Protein AF-A0A9X3EX67-F1 (afdb_monomer)

Structure (mmCIF, N/CA/C/O backbone):
data_AF-A0A9X3EX67-F1
#
_entry.id   AF-A0A9X3EX67-F1
#
loop_
_atom_site.group_PDB
_atom_site.id
_atom_site.type_symbol
_atom_site.label_atom_id
_atom_site.label_alt_id
_atom_site.label_comp_id
_atom_site.label_asym_id
_atom_site.label_entity_id
_atom_site.label_seq_id
_atom_site.pdbx_PDB_ins_code
_atom_site.Cartn_x
_atom_site.Cartn_y
_atom_site.Cartn_z
_atom_site.occupancy
_atom_site.B_iso_or_equiv
_atom_site.auth_seq_id
_atom_site.auth_comp_id
_atom_site.auth_asym_id
_atom_site.auth_atom_id
_atom_site.pdbx_PDB_model_num
ATOM 1 N N . MET A 1 1 ? 19.544 4.833 -28.723 1.00 78.12 1 MET A N 1
ATOM 2 C CA . MET A 1 1 ? 18.148 4.358 -28.860 1.00 78.12 1 MET A CA 1
ATOM 3 C C . MET A 1 1 ? 18.024 3.312 -29.960 1.00 78.12 1 MET A C 1
ATOM 5 O O . MET A 1 1 ? 17.585 2.216 -29.641 1.00 78.12 1 MET A O 1
ATOM 9 N N . SER A 1 2 ? 18.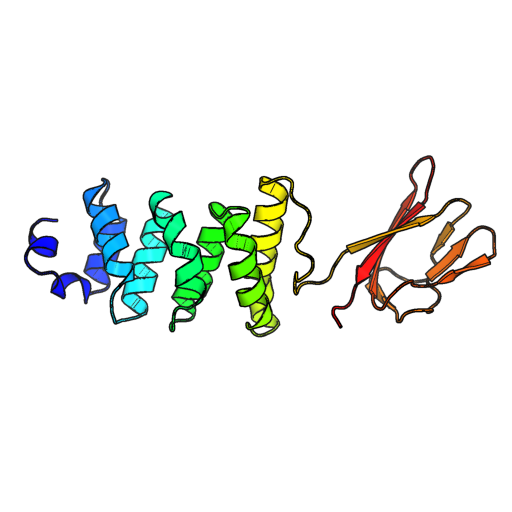471 3.589 -31.193 1.00 78.25 2 SER A N 1
ATOM 10 C CA . SER A 1 2 ? 18.462 2.621 -32.310 1.00 78.25 2 SER A CA 1
ATOM 11 C C . SER A 1 2 ? 19.191 1.314 -31.989 1.00 78.25 2 SER A C 1
ATOM 13 O O . SER A 1 2 ? 18.619 0.247 -32.158 1.00 78.25 2 SER A O 1
ATOM 15 N N . GLU A 1 3 ? 20.375 1.393 -31.379 1.00 78.44 3 GLU A N 1
ATOM 16 C CA . GLU A 1 3 ? 21.154 0.212 -30.974 1.00 78.44 3 GLU A CA 1
ATOM 17 C C . GLU A 1 3 ? 20.405 -0.711 -29.995 1.00 78.44 3 GLU A C 1
ATOM 19 O O . GLU A 1 3 ? 20.462 -1.926 -30.126 1.00 78.44 3 GLU A O 1
ATOM 24 N N . VAL A 1 4 ? 19.624 -0.156 -29.057 1.00 82.44 4 VAL A N 1
ATOM 25 C CA . VAL A 1 4 ? 18.821 -0.964 -28.116 1.00 82.44 4 VAL A CA 1
ATOM 26 C C . VAL A 1 4 ? 17.651 -1.647 -28.829 1.00 82.44 4 VAL A C 1
ATOM 28 O O . VAL A 1 4 ? 17.265 -2.755 -28.462 1.00 82.44 4 VAL A O 1
ATOM 31 N N . ARG A 1 5 ? 17.077 -0.997 -29.852 1.00 80.12 5 ARG A N 1
ATOM 32 C CA . ARG A 1 5 ? 16.004 -1.578 -30.673 1.00 80.12 5 ARG A CA 1
ATOM 33 C C . ARG A 1 5 ? 16.544 -2.691 -31.581 1.00 80.12 5 ARG A C 1
ATOM 35 O O . ARG A 1 5 ? 15.880 -3.708 -31.742 1.00 80.12 5 ARG A O 1
ATOM 42 N N . GLU A 1 6 ? 17.747 -2.520 -32.124 1.00 84.00 6 GLU A N 1
ATOM 43 C CA . GLU A 1 6 ? 18.431 -3.515 -32.961 1.00 84.00 6 GLU A CA 1
ATOM 44 C C . GLU A 1 6 ? 18.989 -4.690 -32.148 1.00 84.00 6 GLU A C 1
ATOM 46 O O . GLU A 1 6 ? 19.009 -5.823 -32.625 1.00 84.00 6 GLU A O 1
ATOM 51 N N . GLN A 1 7 ? 19.402 -4.445 -30.901 1.00 84.31 7 GLN A N 1
ATOM 52 C CA . GLN A 1 7 ? 19.973 -5.450 -30.007 1.00 84.31 7 GLN A CA 1
ATOM 53 C C . GLN A 1 7 ? 19.242 -5.472 -28.655 1.00 84.31 7 GLN A C 1
ATOM 55 O O . GLN A 1 7 ? 19.785 -5.024 -27.647 1.00 84.31 7 GLN A O 1
ATOM 60 N N . PRO A 1 8 ? 18.039 -6.070 -28.566 1.00 78.25 8 PRO A N 1
ATOM 61 C CA . PRO A 1 8 ? 17.246 -6.081 -27.331 1.00 78.25 8 PRO A CA 1
ATOM 62 C C . PRO A 1 8 ? 17.975 -6.672 -26.113 1.00 78.25 8 PRO A C 1
ATOM 64 O O . PRO A 1 8 ? 17.684 -6.307 -24.974 1.00 78.25 8 PRO A O 1
ATOM 67 N N . ALA A 1 9 ? 18.958 -7.551 -26.344 1.00 84.69 9 ALA A N 1
ATOM 68 C CA . ALA A 1 9 ? 19.812 -8.127 -25.307 1.00 84.69 9 ALA A CA 1
ATOM 69 C C . ALA A 1 9 ? 20.638 -7.081 -24.535 1.00 84.69 9 ALA A C 1
ATOM 71 O O . ALA A 1 9 ? 21.104 -7.370 -23.436 1.00 84.69 9 ALA A O 1
ATOM 72 N N . THR A 1 10 ? 20.811 -5.853 -25.040 1.00 84.06 10 THR A N 1
ATOM 73 C CA . THR A 1 10 ? 21.482 -4.788 -24.277 1.00 84.06 10 THR A CA 1
ATOM 74 C C . THR A 1 10 ? 20.693 -4.381 -23.029 1.00 84.06 10 THR A C 1
ATOM 76 O O . THR A 1 10 ? 21.293 -3.891 -22.075 1.00 84.06 10 THR A O 1
ATOM 79 N N . LEU A 1 11 ? 19.375 -4.629 -22.984 1.00 83.19 11 LEU A N 1
ATOM 80 C CA . LEU A 1 11 ? 18.544 -4.403 -21.792 1.00 83.19 11 LEU A CA 1
ATOM 81 C C . LEU A 1 11 ? 18.860 -5.365 -20.634 1.00 83.19 11 LEU A C 1
ATOM 83 O O . LEU A 1 11 ? 18.434 -5.114 -19.509 1.00 83.19 11 LEU A O 1
ATOM 87 N N . ASP A 1 12 ? 19.644 -6.428 -20.857 1.00 87.19 12 ASP A N 1
ATOM 88 C CA . ASP A 1 12 ? 20.120 -7.308 -19.781 1.00 87.19 12 ASP A CA 1
ATOM 89 C C . ASP A 1 12 ? 21.071 -6.599 -18.800 1.00 87.19 12 ASP A C 1
ATOM 91 O O . ASP A 1 12 ? 21.334 -7.142 -17.718 1.00 87.19 12 ASP A O 1
ATOM 95 N N . ARG A 1 13 ? 21.606 -5.432 -19.189 1.00 86.19 13 ARG A N 1
ATOM 96 C CA . ARG A 1 13 ? 22.552 -4.615 -18.423 1.00 86.19 13 ARG A CA 1
ATOM 97 C C . ARG A 1 13 ? 21.817 -3.507 -17.678 1.00 86.19 13 ARG A C 1
ATOM 99 O O . ARG A 1 13 ? 21.164 -2.659 -18.286 1.00 86.19 13 ARG A O 1
ATOM 106 N N . ALA A 1 14 ? 21.968 -3.481 -16.356 1.00 82.00 14 ALA A N 1
ATOM 107 C CA . ALA A 1 14 ? 21.345 -2.457 -15.522 1.00 82.00 14 ALA A CA 1
ATOM 108 C C . ALA A 1 14 ? 21.843 -1.045 -15.875 1.00 82.00 14 ALA A C 1
ATOM 110 O O . ALA A 1 14 ? 21.061 -0.100 -15.782 1.00 82.00 14 ALA A O 1
ATOM 111 N N . GLU A 1 15 ? 23.087 -0.890 -16.356 1.00 86.12 15 GLU A N 1
ATOM 112 C CA . GLU A 1 15 ? 23.593 0.424 -16.771 1.00 86.12 15 GLU A CA 1
ATOM 113 C C . GLU A 1 15 ? 22.829 0.982 -17.973 1.00 86.12 15 GLU A C 1
ATOM 115 O O . GLU A 1 15 ? 22.563 2.181 -18.021 1.00 86.12 15 GLU A O 1
ATOM 120 N N . VAL A 1 16 ? 22.427 0.125 -18.919 1.00 86.25 16 VAL A N 1
ATOM 121 C CA . VAL A 1 16 ? 21.659 0.544 -20.102 1.00 86.25 16 VAL A CA 1
ATOM 122 C C . VAL A 1 16 ? 20.283 1.047 -19.675 1.00 86.25 16 VAL A C 1
ATOM 124 O O . VAL A 1 16 ? 19.865 2.128 -20.081 1.00 86.25 16 VAL A O 1
ATOM 127 N N . VAL A 1 17 ? 19.603 0.322 -18.785 1.00 88.19 17 VAL A N 1
ATOM 128 C CA . VAL A 1 17 ? 18.301 0.740 -18.235 1.00 88.19 17 VAL A CA 1
ATOM 129 C C . VAL A 1 17 ? 18.434 2.020 -17.404 1.00 88.19 17 VAL A C 1
ATOM 131 O O . VAL A 1 17 ? 17.622 2.936 -17.531 1.00 88.19 17 VAL A O 1
ATOM 134 N N . GLY A 1 18 ? 19.493 2.128 -16.602 1.00 85.44 18 GLY A N 1
ATOM 135 C CA . GLY A 1 18 ? 19.808 3.333 -15.838 1.00 85.44 18 GLY A CA 1
ATOM 136 C C . GLY A 1 18 ? 20.124 4.541 -16.725 1.00 85.44 18 GLY A C 1
ATOM 137 O O . GLY A 1 18 ? 19.749 5.664 -16.391 1.00 85.44 18 GLY A O 1
ATOM 138 N N . ALA A 1 19 ? 20.762 4.334 -17.878 1.00 87.81 19 ALA A N 1
ATOM 139 C CA . ALA A 1 19 ? 20.996 5.385 -18.863 1.00 87.81 19 ALA A CA 1
ATOM 140 C C . ALA A 1 19 ? 19.682 5.847 -19.508 1.00 87.81 19 ALA A C 1
ATOM 142 O O . ALA A 1 19 ? 19.446 7.052 -19.597 1.00 87.81 19 ALA A O 1
ATOM 143 N N . LEU A 1 20 ? 18.786 4.917 -19.867 1.00 88.06 20 LEU A N 1
ATOM 144 C CA . LEU A 1 20 ? 17.449 5.242 -20.386 1.00 88.06 20 LEU A CA 1
ATOM 145 C C . LEU A 1 20 ? 16.648 6.119 -19.413 1.00 88.06 20 LEU A C 1
ATOM 147 O O . LEU A 1 20 ? 15.933 7.018 -19.851 1.00 88.06 20 LEU A O 1
ATOM 151 N N . ALA A 1 21 ? 16.820 5.935 -18.100 1.00 85.06 21 ALA A N 1
ATOM 152 C CA . ALA A 1 21 ? 16.175 6.775 -17.089 1.00 85.06 21 ALA A CA 1
ATOM 153 C C . ALA A 1 21 ? 16.523 8.270 -17.235 1.00 85.06 21 ALA A C 1
ATOM 155 O O . ALA A 1 21 ? 15.680 9.132 -16.973 1.00 85.06 21 ALA A O 1
ATOM 156 N N . LYS A 1 22 ? 17.747 8.575 -17.684 1.00 87.75 22 LYS A N 1
ATOM 157 C CA . LYS A 1 22 ? 18.288 9.937 -17.817 1.00 87.75 22 LYS A CA 1
ATOM 158 C C . LYS A 1 22 ? 18.027 10.566 -19.187 1.00 87.75 22 LYS A C 1
ATOM 160 O O . LYS A 1 22 ? 18.176 11.775 -19.330 1.00 87.75 22 LYS A O 1
ATOM 165 N N . ILE A 1 23 ? 17.641 9.775 -20.188 1.00 87.44 23 ILE A N 1
ATOM 166 C CA . ILE A 1 23 ? 17.410 10.257 -21.556 1.00 87.44 23 ILE A CA 1
ATOM 167 C C . ILE A 1 23 ? 15.974 10.790 -21.669 1.00 87.44 23 ILE A C 1
ATOM 169 O O . ILE A 1 23 ? 15.028 10.031 -21.448 1.00 87.44 23 ILE A O 1
ATOM 173 N N . PRO A 1 24 ? 15.748 12.078 -21.975 1.00 81.25 24 PRO A N 1
ATOM 174 C CA . PRO A 1 24 ? 14.398 12.607 -22.159 1.00 81.25 24 PRO A CA 1
ATOM 175 C C . PRO A 1 24 ? 13.743 12.045 -23.431 1.00 81.25 24 PRO A C 1
ATOM 177 O O . PRO A 1 24 ? 14.424 11.604 -24.353 1.00 81.25 24 PRO A O 1
ATOM 180 N N . GLY A 1 25 ? 12.412 12.083 -23.482 1.00 84.56 25 GLY A N 1
ATOM 181 C CA . GLY A 1 25 ? 11.638 11.739 -24.678 1.00 84.56 25 GLY A CA 1
ATOM 182 C C . GLY A 1 25 ? 10.890 10.396 -24.620 1.00 84.56 25 GLY A C 1
ATOM 183 O O . GLY A 1 25 ? 11.167 9.560 -23.749 1.00 84.56 25 GLY A O 1
ATOM 184 N N . PRO A 1 26 ? 9.922 10.206 -25.539 1.00 84.94 26 PRO A N 1
ATOM 185 C CA . PRO A 1 26 ? 8.984 9.080 -25.534 1.00 84.94 26 PRO A CA 1
ATOM 186 C C . PRO A 1 26 ? 9.654 7.740 -25.850 1.00 84.94 26 PRO A C 1
ATOM 188 O O . PRO A 1 26 ? 9.331 6.740 -25.216 1.00 84.94 26 PRO A O 1
ATOM 191 N N . ASP A 1 27 ? 10.660 7.719 -26.729 1.00 89.12 27 ASP A N 1
ATOM 192 C CA . ASP A 1 27 ? 11.389 6.490 -27.062 1.00 89.12 27 ASP A CA 1
ATOM 193 C C . ASP A 1 27 ? 12.003 5.828 -25.817 1.00 89.12 27 ASP A C 1
ATOM 195 O O . ASP A 1 27 ? 12.003 4.605 -25.677 1.00 89.12 27 ASP A O 1
ATOM 199 N N . ALA A 1 28 ? 12.541 6.632 -24.891 1.00 90.69 28 ALA A N 1
ATOM 200 C CA . ALA A 1 28 ? 13.121 6.120 -23.652 1.00 90.69 28 ALA A CA 1
ATOM 201 C C . ALA A 1 28 ? 12.043 5.513 -22.749 1.00 90.69 28 ALA A C 1
ATOM 203 O O . ALA A 1 28 ? 12.262 4.453 -22.164 1.00 90.69 28 ALA A O 1
ATOM 204 N N . ALA A 1 29 ? 10.867 6.140 -22.676 1.00 90.81 29 ALA A N 1
ATOM 205 C CA . ALA A 1 29 ? 9.739 5.622 -21.913 1.00 90.81 29 ALA A CA 1
ATOM 206 C C . ALA A 1 29 ? 9.227 4.291 -22.484 1.00 90.81 29 ALA A C 1
ATOM 208 O O . ALA A 1 29 ? 8.997 3.356 -21.720 1.00 90.81 29 ALA A O 1
ATOM 209 N N . GLU A 1 30 ? 9.128 4.160 -23.809 1.00 91.38 30 GLU A N 1
ATOM 210 C CA . GLU A 1 30 ? 8.735 2.909 -24.468 1.00 91.38 30 GLU A CA 1
ATOM 211 C C . GLU A 1 30 ? 9.697 1.758 -24.161 1.00 91.38 30 GLU A C 1
ATOM 213 O O . GLU A 1 30 ? 9.259 0.658 -23.815 1.00 91.38 30 GLU A O 1
ATOM 218 N N . LEU A 1 31 ? 11.009 2.001 -24.243 1.00 92.38 31 LEU A N 1
ATOM 219 C CA . LEU A 1 31 ? 12.009 0.976 -23.933 1.00 92.38 31 LEU A CA 1
ATOM 220 C C . LEU A 1 31 ? 11.981 0.574 -22.454 1.00 92.38 31 LEU A C 1
ATOM 222 O O . LEU A 1 31 ? 12.097 -0.610 -22.135 1.00 92.38 31 LEU A O 1
ATOM 226 N N . LEU A 1 32 ? 11.782 1.533 -21.546 1.00 94.19 32 LEU A N 1
ATOM 227 C CA . LEU A 1 32 ? 11.609 1.246 -20.122 1.00 94.19 32 LEU A CA 1
ATOM 228 C C . LEU A 1 32 ? 10.324 0.443 -19.866 1.00 94.19 32 LEU A C 1
ATOM 230 O O . LEU A 1 32 ? 10.340 -0.523 -19.107 1.00 94.19 32 LEU A O 1
ATOM 234 N N . ILE A 1 33 ? 9.223 0.779 -20.540 1.00 93.31 33 ILE A N 1
ATOM 235 C CA . ILE A 1 33 ? 7.972 0.017 -20.483 1.00 93.31 33 ILE A CA 1
ATOM 236 C C . ILE A 1 33 ? 8.186 -1.424 -20.965 1.00 93.31 33 ILE A C 1
ATOM 238 O O . ILE A 1 33 ? 7.708 -2.359 -20.321 1.00 93.31 33 ILE A O 1
ATOM 242 N N . ALA A 1 34 ? 8.915 -1.622 -22.065 1.00 91.06 34 ALA A N 1
ATOM 243 C CA . ALA A 1 34 ? 9.241 -2.952 -22.571 1.00 91.06 34 ALA A CA 1
ATOM 244 C C . ALA A 1 34 ? 10.091 -3.750 -21.563 1.00 91.06 34 ALA A C 1
ATOM 246 O O . ALA A 1 34 ? 9.845 -4.939 -21.339 1.00 91.06 34 ALA A O 1
ATOM 247 N N . ALA A 1 35 ? 11.033 -3.090 -20.883 1.00 93.94 35 ALA A N 1
ATOM 248 C CA . ALA A 1 35 ? 11.890 -3.706 -19.871 1.00 93.94 35 ALA A CA 1
ATOM 249 C C . ALA A 1 35 ? 11.129 -4.208 -18.624 1.00 93.94 35 ALA A C 1
ATOM 251 O O . ALA A 1 35 ? 11.644 -5.067 -17.905 1.00 93.94 35 ALA A O 1
ATOM 252 N N . LEU A 1 36 ? 9.876 -3.787 -18.398 1.00 95.62 36 LEU A N 1
ATOM 253 C CA . LEU A 1 36 ? 9.007 -4.368 -17.362 1.00 95.62 36 LEU A CA 1
ATOM 254 C C . LEU A 1 36 ? 8.667 -5.846 -17.619 1.00 95.62 36 LEU A C 1
ATOM 256 O O . LEU A 1 36 ? 8.289 -6.555 -16.692 1.00 95.62 36 LEU A O 1
ATOM 260 N N . GLY A 1 37 ? 8.804 -6.332 -18.856 1.00 93.00 37 GLY A N 1
ATOM 261 C CA . GLY A 1 37 ? 8.627 -7.746 -19.208 1.00 93.00 37 GLY A CA 1
ATOM 262 C C . GLY A 1 37 ? 9.895 -8.594 -19.068 1.00 93.00 37 GLY A C 1
ATOM 263 O O . GLY A 1 37 ? 9.874 -9.787 -19.366 1.00 93.00 37 GLY A O 1
ATOM 264 N N . HIS A 1 38 ? 11.015 -8.002 -18.651 1.00 94.56 38 HIS A N 1
ATOM 265 C CA . HIS A 1 38 ? 12.308 -8.673 -18.666 1.00 94.56 38 HIS A CA 1
ATOM 266 C C . HIS A 1 38 ? 12.395 -9.822 -17.646 1.00 94.56 38 HIS A C 1
ATOM 268 O O . HIS A 1 38 ? 11.839 -9.755 -16.552 1.00 94.56 38 HIS A O 1
ATOM 274 N N . ARG A 1 39 ? 13.159 -10.880 -17.955 1.00 93.38 39 ARG A N 1
ATOM 275 C CA . ARG A 1 39 ? 13.297 -12.072 -17.090 1.00 93.38 39 ARG A CA 1
ATOM 276 C C . ARG A 1 39 ? 13.947 -11.784 -15.728 1.00 93.38 39 ARG A C 1
ATOM 278 O O . ARG A 1 39 ? 13.536 -12.348 -14.714 1.00 93.38 39 ARG A O 1
ATOM 285 N N . LYS A 1 40 ? 14.944 -10.892 -15.688 1.00 94.00 4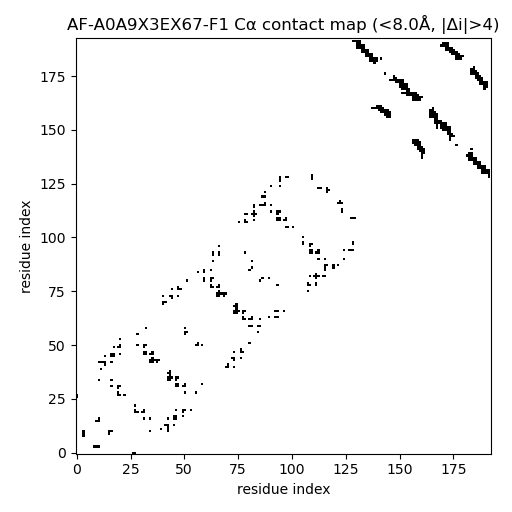0 LYS A N 1
ATOM 286 C CA . LYS A 1 40 ? 15.669 -10.503 -14.462 1.00 94.00 40 LYS A CA 1
ATOM 287 C C . LYS A 1 40 ? 14.870 -9.458 -13.679 1.00 94.00 40 LYS A C 1
ATOM 289 O O . LYS A 1 40 ? 14.566 -8.404 -14.233 1.00 94.00 40 LYS A O 1
ATOM 294 N N . GLY A 1 41 ? 14.589 -9.733 -12.403 1.00 94.75 41 GLY A N 1
ATOM 295 C CA . GLY A 1 41 ? 13.841 -8.831 -11.515 1.00 94.75 41 GLY A CA 1
ATOM 296 C C . GLY A 1 41 ? 14.517 -7.479 -11.305 1.00 94.75 41 GLY A C 1
ATOM 297 O O . GLY A 1 41 ? 13.859 -6.449 -11.401 1.00 94.75 41 GLY A O 1
ATOM 298 N N . THR A 1 42 ? 15.847 -7.462 -11.199 1.00 93.94 42 THR A N 1
ATOM 299 C CA . THR A 1 42 ? 16.641 -6.228 -11.100 1.00 93.94 42 THR A CA 1
ATOM 300 C C . THR A 1 42 ? 16.424 -5.280 -12.279 1.00 93.94 42 THR A C 1
ATOM 302 O O . THR A 1 42 ? 16.327 -4.074 -12.076 1.00 93.94 42 THR A O 1
ATOM 305 N N . ILE A 1 43 ? 16.303 -5.798 -13.504 1.00 94.81 43 ILE A N 1
ATOM 306 C CA . ILE A 1 43 ? 16.023 -4.993 -14.702 1.00 94.81 43 ILE A CA 1
ATOM 307 C C . ILE A 1 43 ? 14.601 -4.434 -14.664 1.00 94.81 43 ILE A C 1
ATOM 309 O O . ILE A 1 43 ? 14.415 -3.241 -14.897 1.00 94.81 43 ILE A O 1
ATOM 313 N N . ARG A 1 44 ? 13.612 -5.266 -14.306 1.00 97.00 44 ARG A N 1
ATOM 314 C CA . ARG A 1 44 ? 12.222 -4.813 -14.145 1.00 97.00 44 ARG A CA 1
ATOM 315 C C . ARG A 1 44 ? 12.112 -3.712 -13.091 1.00 97.00 44 ARG A C 1
ATOM 317 O O . ARG A 1 44 ? 11.418 -2.726 -13.314 1.00 97.00 44 ARG A O 1
ATOM 324 N N . TRP A 1 45 ? 12.828 -3.860 -11.976 1.00 96.38 45 TRP A N 1
A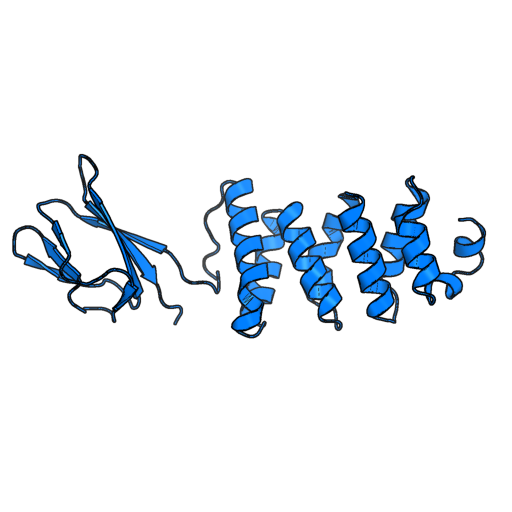TOM 325 C CA . TRP A 1 45 ? 12.866 -2.870 -10.904 1.00 96.38 45 TRP A CA 1
ATOM 326 C C . TRP A 1 45 ? 13.469 -1.543 -11.373 1.00 96.38 45 TRP A C 1
ATOM 328 O O . TRP A 1 45 ? 12.809 -0.516 -11.239 1.00 96.38 45 TRP A O 1
ATOM 338 N N . HIS A 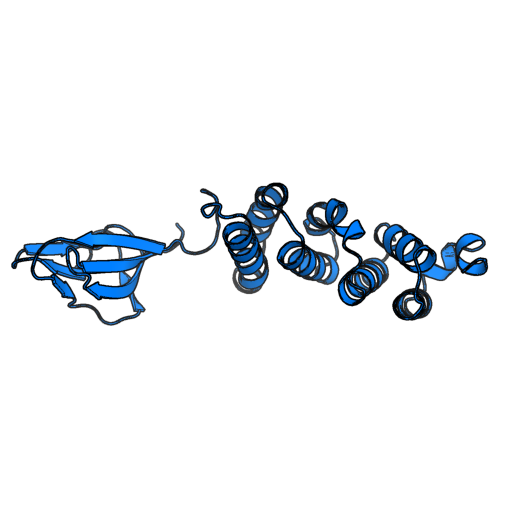1 46 ? 14.659 -1.555 -11.990 1.00 94.56 46 HIS A N 1
ATOM 339 C CA . HIS A 1 46 ? 15.277 -0.334 -12.527 1.00 94.56 46 HIS A CA 1
ATOM 340 C C . HIS A 1 46 ? 14.370 0.358 -13.549 1.00 94.56 46 HIS A C 1
ATOM 342 O O . HIS A 1 46 ? 14.251 1.582 -13.540 1.00 94.56 46 HIS A O 1
ATOM 348 N N . ALA A 1 47 ? 13.715 -0.421 -14.413 1.00 95.94 47 ALA A N 1
ATOM 349 C CA . ALA A 1 47 ? 12.806 0.104 -15.417 1.00 95.94 47 ALA A CA 1
ATOM 350 C C . ALA A 1 47 ? 11.586 0.786 -14.786 1.00 95.94 47 ALA A C 1
ATOM 352 O O . ALA A 1 47 ? 11.266 1.925 -15.126 1.00 95.94 47 ALA A O 1
ATOM 353 N N . LEU A 1 48 ? 10.938 0.120 -13.826 1.00 97.62 48 LEU A N 1
ATOM 354 C CA . LEU A 1 48 ? 9.789 0.678 -13.123 1.00 97.62 48 LEU A CA 1
ATOM 355 C C . LEU A 1 48 ? 10.174 1.923 -12.321 1.00 97.62 48 LEU A C 1
ATOM 357 O O . LEU A 1 48 ? 9.498 2.943 -12.422 1.00 97.62 48 LEU A O 1
ATOM 361 N N . TYR A 1 49 ? 11.278 1.862 -11.577 1.00 95.50 49 TYR A N 1
ATOM 362 C CA . TYR A 1 49 ? 11.795 2.994 -10.816 1.00 95.50 49 TYR A CA 1
ATOM 363 C C . TYR A 1 49 ? 12.043 4.203 -11.725 1.00 95.50 49 TYR A C 1
ATOM 365 O O . TYR A 1 49 ? 11.560 5.297 -11.443 1.00 95.50 49 TYR A O 1
ATOM 373 N N . ALA A 1 50 ? 12.707 3.995 -12.866 1.00 94.06 50 ALA A N 1
ATOM 374 C CA . ALA A 1 50 ? 12.952 5.041 -13.850 1.00 94.06 50 ALA A CA 1
ATOM 375 C C . ALA A 1 50 ? 11.653 5.664 -14.386 1.00 94.06 50 ALA A C 1
ATOM 377 O O . ALA A 1 50 ? 11.556 6.888 -14.465 1.00 94.06 50 ALA A O 1
ATOM 378 N N . LEU A 1 51 ? 10.644 4.853 -14.724 1.00 95.44 51 LEU A N 1
ATOM 379 C CA . LEU A 1 51 ? 9.338 5.349 -15.177 1.00 95.44 51 LEU A CA 1
ATOM 380 C C . LEU A 1 51 ? 8.662 6.221 -14.108 1.00 95.44 51 LEU A C 1
ATOM 382 O O . LEU A 1 51 ? 8.166 7.303 -14.431 1.00 95.44 51 LEU A O 1
ATOM 386 N N . LEU A 1 52 ? 8.708 5.802 -12.837 1.00 95.00 52 LEU A N 1
ATOM 387 C CA . LEU A 1 52 ? 8.153 6.576 -11.723 1.00 95.00 52 LEU A CA 1
ATOM 388 C C . LEU A 1 52 ? 8.905 7.891 -11.490 1.00 95.00 52 LEU A C 1
ATOM 390 O O . LEU A 1 52 ? 8.273 8.936 -11.332 1.00 95.00 52 LEU A O 1
ATOM 394 N N . SER A 1 53 ? 10.241 7.866 -11.492 1.00 92.12 53 SER A N 1
ATOM 395 C CA . SER A 1 53 ? 11.073 9.065 -11.309 1.00 92.12 53 SER A CA 1
ATOM 396 C C . SER A 1 53 ? 10.879 10.095 -12.421 1.00 92.12 53 SER A C 1
ATOM 398 O O . SER A 1 53 ? 11.005 11.291 -12.182 1.00 92.12 53 SER A O 1
ATOM 400 N N . ARG A 1 54 ? 10.556 9.636 -13.631 1.00 90.31 54 ARG A N 1
ATOM 401 C CA . ARG A 1 54 ? 10.310 10.481 -14.807 1.00 90.31 54 ARG A CA 1
ATOM 402 C C . ARG A 1 54 ? 8.872 10.983 -14.923 1.00 90.31 54 ARG A C 1
ATOM 404 O O . ARG A 1 54 ? 8.563 11.669 -15.894 1.00 90.31 54 ARG A O 1
ATOM 411 N N . GLY A 1 55 ? 7.982 10.593 -14.012 1.00 91.56 55 GLY A N 1
ATOM 412 C CA . GLY A 1 55 ? 6.575 10.981 -14.087 1.00 91.56 55 GLY A CA 1
ATOM 413 C C . GLY A 1 55 ? 5.811 10.371 -15.267 1.00 91.56 55 GLY A C 1
ATOM 414 O O . GLY A 1 55 ? 4.845 10.973 -15.719 1.00 91.56 55 GLY A O 1
ATOM 415 N N . GLN A 1 56 ? 6.246 9.218 -15.794 1.00 92.88 56 GLN A N 1
ATOM 416 C CA . GLN A 1 56 ? 5.608 8.567 -16.948 1.00 92.88 56 GLN A CA 1
ATOM 417 C C . GLN A 1 56 ? 4.317 7.862 -16.518 1.00 92.88 56 GLN A C 1
ATOM 419 O O . GLN A 1 56 ? 4.308 6.659 -16.238 1.00 92.88 56 GLN A O 1
ATOM 424 N N . VAL A 1 57 ? 3.229 8.628 -16.427 1.00 92.56 57 VAL A N 1
ATOM 425 C CA . VAL A 1 57 ? 1.907 8.164 -15.977 1.00 92.56 57 VAL A CA 1
ATOM 426 C C . VAL A 1 57 ? 1.337 7.046 -16.858 1.00 92.56 57 VAL A C 1
ATOM 428 O O . VAL A 1 57 ? 0.537 6.238 -16.399 1.00 92.56 57 VAL A O 1
ATOM 431 N N . GLU A 1 58 ? 1.809 6.917 -18.097 1.00 91.62 58 GLU A N 1
ATOM 432 C CA . GLU A 1 58 ? 1.437 5.888 -19.072 1.00 91.62 58 GLU A CA 1
ATOM 433 C C . GLU A 1 58 ? 1.757 4.460 -18.594 1.00 91.62 58 GLU A C 1
ATOM 435 O O . GLU A 1 58 ? 1.245 3.479 -19.140 1.00 91.62 58 GLU A O 1
ATOM 440 N N . VAL A 1 59 ? 2.594 4.307 -17.559 1.00 94.56 59 VAL A N 1
ATOM 441 C CA . VAL A 1 59 ? 2.824 3.010 -16.907 1.00 94.56 59 VAL A CA 1
ATOM 442 C C . VAL A 1 59 ? 1.647 2.571 -16.026 1.00 94.56 59 VAL A C 1
ATOM 444 O O . VAL A 1 59 ? 1.537 1.378 -15.741 1.00 94.56 59 VAL A O 1
ATOM 447 N N . ALA A 1 60 ? 0.758 3.487 -15.616 1.00 95.06 60 ALA A N 1
ATOM 448 C CA . ALA A 1 60 ? -0.297 3.238 -14.631 1.00 95.06 60 ALA A CA 1
ATOM 449 C C . ALA A 1 60 ? -1.135 1.972 -14.903 1.00 95.06 60 ALA A C 1
ATOM 451 O O . ALA A 1 60 ? -1.241 1.149 -13.991 1.00 95.06 60 ALA A O 1
ATOM 452 N N . PRO A 1 61 ? -1.600 1.697 -16.142 1.00 94.75 61 PRO A N 1
ATOM 453 C CA . PRO A 1 61 ? -2.383 0.492 -16.441 1.00 94.75 61 PRO A CA 1
ATOM 454 C C . PRO A 1 61 ? -1.646 -0.837 -16.194 1.00 94.75 61 PRO A C 1
ATOM 456 O O . PRO A 1 61 ? -2.258 -1.903 -16.206 1.00 94.75 61 PRO A O 1
ATOM 459 N N . ARG A 1 62 ? -0.318 -0.814 -16.009 1.00 95.31 62 ARG A N 1
ATOM 460 C CA . ARG A 1 62 ? 0.505 -2.008 -15.756 1.00 95.31 62 ARG A CA 1
ATOM 461 C C . ARG A 1 62 ? 0.782 -2.244 -14.273 1.00 95.31 62 ARG A C 1
ATOM 463 O O . ARG A 1 62 ? 1.179 -3.352 -13.912 1.00 95.31 62 ARG A O 1
ATOM 470 N N . LEU A 1 63 ? 0.595 -1.241 -13.417 1.00 97.88 63 LEU A N 1
ATOM 471 C CA . LEU A 1 63 ? 1.072 -1.275 -12.034 1.00 97.88 63 LEU A CA 1
ATOM 472 C C . LEU A 1 63 ? 0.380 -2.352 -11.189 1.00 97.88 63 LEU A C 1
ATOM 474 O O . LEU A 1 63 ? 1.059 -3.092 -10.479 1.00 97.88 63 LEU A O 1
ATOM 478 N N . ALA A 1 64 ? -0.941 -2.519 -11.322 1.00 97.75 64 ALA A N 1
ATOM 479 C CA . ALA A 1 64 ? -1.683 -3.553 -10.597 1.00 97.75 64 ALA A CA 1
ATOM 480 C C . ALA A 1 64 ? -1.154 -4.970 -10.885 1.00 97.75 64 ALA A C 1
ATOM 482 O O . ALA A 1 64 ? -1.037 -5.792 -9.977 1.00 97.75 64 ALA A O 1
ATOM 483 N N . LYS A 1 65 ? -0.744 -5.249 -12.131 1.00 97.00 65 LYS A N 1
ATOM 484 C CA . LYS A 1 65 ? -0.136 -6.535 -12.507 1.00 97.00 65 LYS A CA 1
ATOM 485 C C . LYS A 1 65 ? 1.225 -6.744 -11.835 1.00 97.00 65 LYS A C 1
ATOM 487 O O . LYS A 1 65 ? 1.555 -7.869 -11.463 1.00 97.00 65 LYS A O 1
ATOM 492 N N . LEU A 1 66 ? 2.003 -5.678 -11.649 1.00 97.94 66 LEU A N 1
ATOM 493 C CA . LEU A 1 66 ? 3.325 -5.734 -11.015 1.00 97.94 66 LEU A CA 1
ATOM 494 C C . LEU A 1 66 ? 3.255 -5.992 -9.501 1.00 97.94 66 LEU A C 1
ATOM 496 O O . LEU A 1 66 ? 4.239 -6.435 -8.917 1.00 97.94 66 LEU A O 1
ATOM 500 N N . LEU A 1 67 ? 2.083 -5.863 -8.868 1.00 97.88 67 LEU A N 1
ATOM 501 C CA . LEU A 1 67 ? 1.857 -6.357 -7.501 1.00 97.88 67 LEU A CA 1
ATOM 502 C C . LEU A 1 67 ? 1.981 -7.886 -7.381 1.00 97.88 67 LEU A C 1
ATOM 504 O O . LEU A 1 67 ? 2.053 -8.408 -6.265 1.00 97.88 67 LEU A O 1
ATOM 508 N N . LEU A 1 68 ? 1.967 -8.616 -8.499 1.00 96.75 68 LEU A N 1
ATOM 509 C CA . LEU A 1 68 ? 2.147 -10.070 -8.574 1.00 96.75 68 LEU A CA 1
ATOM 510 C C . LEU A 1 68 ? 3.566 -10.464 -9.013 1.00 96.75 68 LEU A C 1
ATOM 512 O O . LEU A 1 68 ? 3.825 -11.639 -9.276 1.00 96.75 68 LEU A O 1
ATOM 516 N N . ASP A 1 69 ? 4.485 -9.502 -9.118 1.00 97.81 69 ASP A N 1
ATOM 517 C CA . ASP A 1 69 ? 5.850 -9.773 -9.551 1.00 97.81 69 ASP A CA 1
ATOM 518 C C . ASP A 1 69 ? 6.586 -10.701 -8.568 1.00 97.81 69 ASP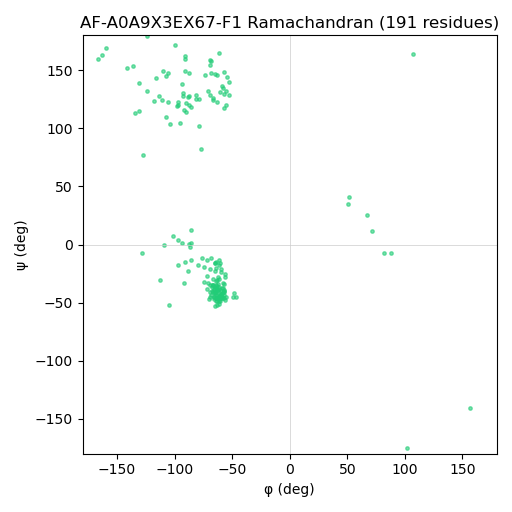 A C 1
ATOM 520 O O . ASP A 1 69 ? 6.386 -10.657 -7.353 1.00 97.81 69 ASP A O 1
ATOM 524 N N . ARG A 1 70 ? 7.461 -11.564 -9.088 1.00 95.44 70 ARG A N 1
ATOM 525 C CA . ARG A 1 70 ? 8.257 -12.494 -8.271 1.00 95.44 70 ARG A CA 1
ATOM 526 C C . ARG A 1 70 ? 9.269 -11.756 -7.393 1.00 95.44 70 ARG A C 1
ATOM 528 O O . ARG A 1 70 ? 9.583 -12.218 -6.299 1.00 95.44 70 ARG A O 1
ATOM 535 N N . ASP A 1 71 ? 9.747 -10.608 -7.854 1.00 96.88 71 ASP A N 1
ATOM 536 C CA . ASP A 1 71 ? 10.732 -9.777 -7.175 1.00 96.88 71 ASP A CA 1
ATOM 537 C C . ASP A 1 71 ? 10.051 -8.801 -6.199 1.00 96.88 71 ASP A C 1
ATOM 539 O O . ASP A 1 71 ? 9.125 -8.075 -6.565 1.00 96.88 71 ASP A O 1
ATOM 543 N N . GLY A 1 72 ? 10.499 -8.795 -4.940 1.00 95.19 72 GLY A N 1
ATOM 544 C CA . GLY A 1 72 ? 9.935 -7.939 -3.893 1.00 95.19 72 GLY A CA 1
ATOM 545 C C . GLY A 1 72 ? 10.097 -6.448 -4.169 1.00 95.19 72 GLY A C 1
ATOM 546 O O . GLY A 1 72 ? 9.139 -5.700 -3.984 1.00 95.19 72 GLY A O 1
ATOM 547 N N . ALA A 1 73 ? 11.247 -6.034 -4.704 1.00 96.06 73 ALA A N 1
ATOM 548 C CA . ALA A 1 73 ? 11.524 -4.629 -4.980 1.00 96.06 73 ALA A CA 1
ATOM 549 C C . ALA A 1 73 ? 10.616 -4.092 -6.096 1.00 96.06 73 ALA A C 1
ATOM 551 O O . ALA A 1 73 ? 10.165 -2.945 -6.048 1.00 96.06 73 ALA A O 1
ATOM 552 N N . VAL A 1 74 ? 10.285 -4.932 -7.087 1.00 98.12 74 VAL A N 1
ATOM 553 C CA . VAL A 1 74 ? 9.312 -4.583 -8.134 1.00 98.12 74 VAL A CA 1
ATOM 554 C C . VAL A 1 74 ? 7.925 -4.376 -7.530 1.00 98.12 74 VAL A C 1
ATOM 556 O O . VAL A 1 74 ? 7.281 -3.375 -7.837 1.00 98.12 74 VAL A O 1
ATOM 559 N N . ARG A 1 75 ? 7.477 -5.278 -6.645 1.00 97.81 75 ARG A N 1
ATOM 560 C CA . ARG A 1 75 ? 6.164 -5.158 -5.991 1.00 97.81 75 ARG A CA 1
ATOM 561 C C . ARG A 1 75 ? 6.061 -3.897 -5.135 1.00 97.81 75 ARG A C 1
ATOM 563 O O . ARG A 1 75 ? 5.069 -3.183 -5.234 1.00 97.81 75 ARG A O 1
ATOM 570 N N . GLU A 1 76 ? 7.081 -3.599 -4.335 1.00 96.12 76 GLU A N 1
ATOM 571 C CA . GLU A 1 76 ? 7.131 -2.386 -3.506 1.00 96.12 76 GLU A CA 1
ATOM 572 C C . GLU A 1 76 ? 7.101 -1.114 -4.359 1.00 96.12 76 GLU A C 1
ATOM 574 O O . GLU A 1 76 ? 6.332 -0.191 -4.091 1.00 96.12 76 GLU A O 1
ATOM 579 N N . THR A 1 77 ? 7.866 -1.095 -5.450 1.00 97.62 77 THR A N 1
ATOM 580 C CA . THR A 1 77 ? 7.873 0.039 -6.382 1.00 97.62 77 THR A CA 1
ATOM 581 C C . THR A 1 77 ? 6.519 0.178 -7.095 1.00 97.62 77 THR A C 1
ATOM 583 O O . THR A 1 77 ? 6.047 1.291 -7.318 1.00 97.62 77 THR A O 1
ATOM 586 N N . ALA A 1 78 ? 5.837 -0.930 -7.403 1.00 98.38 78 ALA A N 1
ATOM 587 C CA . ALA A 1 78 ? 4.495 -0.904 -7.982 1.00 98.38 78 ALA A CA 1
ATOM 588 C C . ALA A 1 78 ? 3.450 -0.317 -7.020 1.00 98.38 78 ALA A C 1
ATOM 590 O O . ALA A 1 78 ? 2.595 0.451 -7.460 1.00 98.38 78 ALA A O 1
ATOM 591 N N . VAL A 1 79 ? 3.546 -0.617 -5.718 1.00 98.31 79 VAL A N 1
ATOM 592 C CA . VAL A 1 79 ? 2.708 0.011 -4.682 1.00 98.31 79 VAL A CA 1
ATOM 593 C C . VAL A 1 79 ? 2.898 1.527 -4.674 1.00 98.31 79 VAL A C 1
ATOM 595 O O . VAL A 1 79 ? 1.909 2.256 -4.689 1.00 98.31 79 VAL A O 1
ATOM 598 N N . GLU A 1 80 ? 4.141 2.014 -4.722 1.00 97.81 80 GLU A N 1
ATOM 599 C CA . GLU A 1 80 ? 4.413 3.457 -4.777 1.00 97.81 80 GLU A CA 1
ATOM 600 C C . GLU A 1 80 ? 3.844 4.102 -6.049 1.00 97.81 80 GLU A C 1
ATOM 602 O O . GLU A 1 80 ? 3.255 5.183 -5.995 1.00 97.81 80 GLU A O 1
ATOM 607 N N . GLY A 1 81 ? 3.956 3.427 -7.196 1.00 98.06 81 GLY A N 1
ATOM 608 C CA . GLY A 1 81 ? 3.318 3.876 -8.432 1.00 98.06 81 GLY A CA 1
ATOM 609 C C . GLY A 1 81 ? 1.797 3.996 -8.291 1.00 98.06 81 GLY A C 1
ATOM 610 O O . GLY A 1 81 ? 1.217 5.009 -8.681 1.00 98.06 81 GLY A O 1
ATOM 611 N N . LEU A 1 82 ? 1.144 2.986 -7.705 1.00 98.44 82 LEU A N 1
ATOM 612 C CA . LEU A 1 82 ? -0.309 2.978 -7.506 1.00 98.44 82 LEU A CA 1
ATOM 613 C C . LEU A 1 82 ? -0.755 4.036 -6.503 1.00 98.44 82 LEU A C 1
ATOM 615 O O . LEU A 1 82 ? -1.783 4.675 -6.707 1.00 98.44 82 LEU A O 1
ATOM 619 N N . ARG A 1 83 ? 0.030 4.288 -5.457 1.00 97.50 83 ARG A N 1
ATOM 620 C CA . ARG A 1 83 ? -0.237 5.391 -4.534 1.00 97.50 83 ARG A CA 1
ATOM 621 C C . ARG A 1 83 ? -0.306 6.728 -5.274 1.00 97.50 83 ARG A C 1
ATOM 623 O O . ARG A 1 83 ? -1.248 7.496 -5.076 1.00 97.50 83 ARG A O 1
ATOM 630 N N . ARG A 1 84 ? 0.661 6.980 -6.165 1.00 96.44 84 ARG A N 1
ATOM 631 C CA . ARG A 1 84 ? 0.743 8.221 -6.951 1.00 96.44 84 ARG A CA 1
ATOM 632 C C . ARG A 1 84 ? -0.358 8.330 -8.004 1.00 96.44 84 ARG A C 1
ATOM 634 O O . ARG A 1 84 ? -0.969 9.389 -8.120 1.00 96.44 84 ARG A O 1
ATOM 641 N N . TRP A 1 85 ? -0.596 7.269 -8.776 1.00 97.00 85 TRP A N 1
ATOM 642 C CA . TRP A 1 85 ? -1.369 7.347 -10.028 1.00 97.00 85 TRP A CA 1
ATOM 643 C C . TRP A 1 85 ? -2.512 6.347 -10.155 1.00 97.00 85 TRP A C 1
ATOM 645 O O . TRP A 1 85 ? -3.282 6.434 -11.107 1.00 97.00 85 TRP A O 1
ATOM 655 N N . GLY A 1 86 ? -2.639 5.409 -9.221 1.00 95.94 86 GLY A N 1
ATOM 656 C CA . GLY A 1 86 ? -3.703 4.411 -9.232 1.00 95.94 86 GLY A CA 1
ATOM 657 C C . GLY A 1 86 ? -5.088 5.045 -9.144 1.00 95.94 86 GLY A C 1
ATOM 658 O O . GLY A 1 86 ? -5.264 6.210 -8.787 1.00 95.94 86 GLY A O 1
ATOM 659 N N . THR A 1 87 ? -6.110 4.279 -9.452 1.00 96.31 87 THR A N 1
ATOM 660 C CA . THR A 1 87 ? -7.505 4.713 -9.414 1.00 96.31 87 THR A CA 1
ATOM 661 C C . THR A 1 87 ? -8.311 3.786 -8.518 1.00 96.31 87 THR A C 1
ATOM 663 O O . THR A 1 87 ? -7.782 2.832 -7.947 1.00 96.31 87 THR A O 1
ATOM 666 N N . ALA A 1 88 ? -9.606 4.067 -8.371 1.00 95.75 88 ALA A N 1
ATOM 667 C CA . ALA A 1 88 ? -10.495 3.186 -7.621 1.00 95.75 88 ALA A CA 1
ATOM 668 C C . ALA A 1 88 ? -10.494 1.744 -8.174 1.00 95.75 88 ALA A C 1
ATOM 670 O O . ALA A 1 88 ? -10.660 0.804 -7.399 1.00 95.75 88 ALA A O 1
ATOM 671 N N . ASP A 1 89 ? -10.227 1.566 -9.472 1.00 96.62 89 ASP A N 1
ATOM 672 C CA . ASP A 1 89 ? -10.182 0.255 -10.129 1.00 96.62 89 ASP A CA 1
ATOM 673 C C . ASP A 1 89 ? -8.983 -0.599 -9.675 1.00 96.62 89 ASP A C 1
ATOM 675 O O . ASP A 1 89 ? -9.026 -1.826 -9.756 1.00 96.62 89 ASP A O 1
ATOM 679 N N . ASP A 1 90 ? -7.934 0.021 -9.122 1.00 97.44 90 ASP A N 1
ATOM 680 C CA . ASP A 1 90 ? -6.745 -0.675 -8.614 1.00 97.44 90 ASP A CA 1
ATOM 681 C C . ASP A 1 90 ? -6.901 -1.154 -7.157 1.00 97.44 90 ASP A C 1
ATOM 683 O O . ASP A 1 90 ? -6.108 -1.972 -6.671 1.00 97.44 90 ASP A O 1
ATOM 687 N N . LEU A 1 91 ? -7.928 -0.673 -6.443 1.00 96.00 91 LEU A N 1
ATOM 688 C CA . LEU A 1 91 ? -8.154 -0.983 -5.028 1.00 96.00 91 LEU A CA 1
ATOM 689 C C . LEU A 1 91 ? -8.273 -2.488 -4.741 1.00 96.00 91 LEU A C 1
ATOM 691 O O . LEU A 1 91 ? -7.641 -2.936 -3.781 1.00 96.00 91 LEU A O 1
ATOM 695 N N . PRO A 1 92 ? -9.002 -3.306 -5.531 1.00 96.19 92 PRO A N 1
ATOM 696 C CA . PRO A 1 92 ? -9.081 -4.744 -5.276 1.00 96.19 92 PRO A CA 1
ATOM 697 C C . PRO A 1 92 ? -7.710 -5.432 -5.312 1.00 96.19 92 PRO A C 1
ATOM 699 O O . PRO A 1 92 ? -7.416 -6.278 -4.465 1.00 96.19 92 PRO A O 1
ATOM 702 N N . ALA A 1 93 ? -6.839 -5.039 -6.249 1.00 97.00 93 ALA A N 1
ATOM 703 C CA . ALA A 1 93 ? -5.501 -5.607 -6.376 1.00 97.00 93 ALA A CA 1
ATOM 704 C C . ALA A 1 93 ? -4.596 -5.210 -5.198 1.00 97.00 93 ALA A C 1
ATOM 706 O O . ALA A 1 93 ? -3.871 -6.057 -4.669 1.00 97.00 93 ALA A O 1
ATOM 707 N N . LEU A 1 94 ? -4.672 -3.951 -4.746 1.00 96.50 94 LEU A N 1
ATOM 708 C CA . LEU A 1 94 ? -3.948 -3.473 -3.564 1.00 96.50 94 LEU A CA 1
ATOM 709 C C . LEU A 1 94 ? -4.444 -4.115 -2.268 1.00 96.50 94 LEU A C 1
ATOM 711 O O . LEU A 1 94 ? -3.623 -4.496 -1.439 1.00 96.50 94 LEU A O 1
ATOM 715 N N . VAL A 1 95 ? -5.756 -4.289 -2.095 1.00 95.12 95 VAL A N 1
ATOM 716 C CA . VAL A 1 95 ? -6.334 -4.978 -0.930 1.00 95.12 95 VAL A CA 1
ATOM 717 C C . VAL A 1 95 ? -5.846 -6.425 -0.873 1.00 95.12 95 VAL A C 1
ATOM 719 O O . VAL A 1 95 ? -5.329 -6.865 0.156 1.00 95.12 95 VAL A O 1
ATOM 722 N N . ALA A 1 96 ? -5.918 -7.147 -1.995 1.00 94.56 96 ALA A N 1
ATOM 723 C CA . ALA A 1 96 ? -5.398 -8.507 -2.089 1.00 94.56 96 ALA A CA 1
ATOM 724 C C . ALA A 1 96 ? -3.874 -8.566 -1.867 1.00 94.56 96 ALA A C 1
ATOM 726 O O . ALA A 1 96 ? -3.366 -9.533 -1.298 1.00 94.56 96 ALA A O 1
ATOM 727 N N . TYR A 1 97 ? -3.127 -7.542 -2.301 1.00 95.50 97 TYR A N 1
ATOM 728 C CA . TYR A 1 97 ? -1.699 -7.394 -2.009 1.00 95.50 97 TYR A CA 1
ATOM 729 C C . TYR A 1 97 ? -1.427 -7.192 -0.519 1.00 95.50 97 TYR A C 1
ATOM 731 O O . TYR A 1 97 ? -0.654 -7.941 0.073 1.00 95.50 97 TYR A O 1
ATOM 739 N N . ALA A 1 98 ? -2.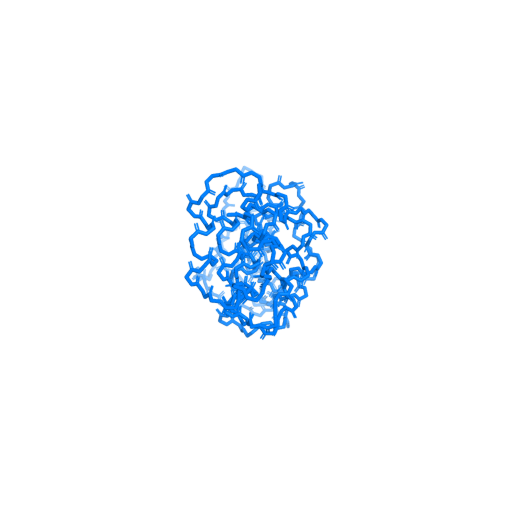085 -6.228 0.112 1.00 92.88 98 ALA A N 1
ATOM 740 C CA . ALA A 1 98 ? -1.891 -5.926 1.520 1.00 92.88 98 ALA A CA 1
ATOM 741 C C . ALA A 1 98 ? -2.248 -7.123 2.419 1.00 92.88 98 ALA A C 1
ATOM 743 O O . ALA A 1 98 ? -1.540 -7.386 3.386 1.00 92.88 98 ALA A O 1
ATOM 744 N N . ALA A 1 99 ? -3.277 -7.904 2.072 1.00 89.38 99 ALA A N 1
ATOM 745 C CA . ALA A 1 99 ? -3.668 -9.088 2.837 1.00 89.38 99 ALA A CA 1
ATOM 746 C C . ALA A 1 99 ? -2.588 -10.192 2.863 1.00 89.38 99 ALA A C 1
ATOM 748 O O . ALA A 1 99 ? -2.410 -10.851 3.887 1.00 89.38 99 ALA A O 1
ATOM 749 N N . ARG A 1 100 ? -1.832 -10.386 1.771 1.00 88.56 100 ARG A N 1
ATOM 750 C CA . ARG A 1 100 ? -0.810 -11.452 1.673 1.00 88.56 100 ARG A CA 1
ATOM 751 C C . ARG A 1 100 ? 0.576 -11.062 2.177 1.00 88.56 100 ARG A C 1
ATOM 753 O O . ARG A 1 100 ? 1.377 -11.942 2.475 1.00 88.56 100 ARG A O 1
ATOM 760 N N . VAL A 1 101 ? 0.900 -9.772 2.224 1.00 86.19 101 VAL A N 1
ATOM 761 C CA . VAL A 1 101 ? 2.220 -9.321 2.692 1.00 86.19 101 VAL A CA 1
ATOM 762 C C . VAL A 1 101 ? 2.305 -9.477 4.210 1.00 86.19 101 VAL A C 1
ATOM 764 O O . VAL A 1 101 ? 1.305 -9.314 4.910 1.00 86.19 101 VAL A O 1
ATOM 767 N N . ALA A 1 102 ? 3.489 -9.807 4.732 1.00 79.12 102 ALA A N 1
ATOM 768 C CA . ALA A 1 102 ? 3.729 -9.871 6.172 1.00 79.12 102 ALA A CA 1
ATOM 769 C C . ALA A 1 102 ? 3.402 -8.527 6.843 1.00 79.12 102 ALA A C 1
ATOM 771 O O . ALA A 1 102 ? 3.597 -7.474 6.241 1.00 79.12 102 ALA A O 1
ATOM 772 N N . THR A 1 103 ? 2.947 -8.556 8.096 1.00 70.44 103 THR A N 1
ATOM 773 C CA . THR A 1 103 ? 2.465 -7.381 8.850 1.00 70.44 103 THR A CA 1
ATOM 774 C C . THR A 1 103 ? 3.380 -6.157 8.751 1.00 70.44 103 THR A C 1
ATOM 776 O O . THR A 1 103 ? 2.902 -5.069 8.444 1.00 70.44 103 THR A O 1
ATOM 779 N N . HIS A 1 104 ? 4.694 -6.338 8.899 1.00 70.69 104 HIS A N 1
ATOM 780 C CA . HIS A 1 104 ? 5.692 -5.264 8.804 1.00 70.69 104 HIS A CA 1
ATOM 781 C C . HIS A 1 104 ? 5.752 -4.580 7.424 1.00 70.69 104 HIS A C 1
ATOM 783 O O . HIS A 1 104 ? 6.083 -3.402 7.337 1.00 70.69 104 HIS A O 1
ATOM 789 N N . GLY A 1 105 ? 5.405 -5.289 6.347 1.00 76.06 105 GLY A N 1
ATOM 790 C CA . GLY A 1 105 ? 5.391 -4.764 4.978 1.00 76.06 105 GLY A CA 1
ATOM 791 C C . GLY A 1 105 ? 4.032 -4.224 4.521 1.00 76.06 105 GLY A C 1
ATOM 792 O O . GLY A 1 105 ? 3.902 -3.809 3.370 1.00 76.06 105 GLY A O 1
ATOM 793 N N . ARG A 1 106 ? 3.000 -4.238 5.379 1.00 82.94 106 ARG A N 1
ATOM 794 C CA . ARG A 1 106 ? 1.639 -3.816 4.996 1.00 82.94 106 ARG A CA 1
ATOM 795 C C . ARG A 1 106 ? 1.435 -2.304 4.983 1.00 82.94 106 ARG A C 1
ATOM 797 O O . ARG A 1 106 ? 0.501 -1.852 4.338 1.00 82.94 106 ARG A O 1
ATOM 804 N N . ASN A 1 107 ? 2.292 -1.511 5.623 1.00 85.81 107 ASN A N 1
ATOM 805 C CA . ASN A 1 107 ? 2.057 -0.066 5.739 1.00 85.81 107 ASN A CA 1
ATOM 806 C C . ASN A 1 107 ? 1.991 0.639 4.376 1.00 85.81 107 ASN A C 1
ATOM 808 O O . ASN A 1 107 ? 1.067 1.405 4.135 1.00 85.81 107 ASN A O 1
ATOM 812 N N . ALA A 1 108 ? 2.918 0.335 3.463 1.00 91.12 108 ALA A N 1
ATOM 813 C CA . ALA A 1 108 ? 2.951 0.958 2.139 1.00 91.12 108 ALA A CA 1
ATOM 814 C C . ALA A 1 108 ? 1.679 0.700 1.302 1.00 91.12 108 ALA A C 1
ATOM 816 O O . ALA A 1 108 ? 1.114 1.657 0.773 1.00 91.12 108 ALA A O 1
ATOM 817 N N . PRO A 1 109 ? 1.172 -0.543 1.162 1.00 94.69 109 PRO A N 1
ATOM 818 C CA . PRO A 1 109 ? -0.057 -0.756 0.405 1.00 94.69 109 PRO A CA 1
ATOM 819 C C . PRO A 1 109 ? -1.317 -0.252 1.118 1.00 94.69 109 PRO A C 1
ATOM 821 O O . PRO A 1 109 ? -2.260 0.118 0.426 1.00 94.69 109 PRO A O 1
ATOM 824 N N . LEU A 1 110 ? -1.345 -0.188 2.456 1.00 91.81 110 LEU A N 1
ATOM 825 C CA . LEU A 1 110 ? -2.441 0.465 3.184 1.00 91.81 110 LEU A CA 1
ATOM 826 C C . LEU A 1 110 ? -2.468 1.977 2.908 1.00 91.81 110 LEU A C 1
ATOM 828 O O . LEU A 1 110 ? -3.508 2.493 2.511 1.00 91.81 110 LEU A O 1
ATOM 832 N N . ASP A 1 111 ? -1.315 2.652 2.987 1.00 90.38 111 ASP A N 1
ATOM 833 C CA . ASP A 1 111 ? -1.169 4.072 2.624 1.00 90.38 111 ASP A CA 1
ATOM 834 C C . ASP A 1 111 ? -1.602 4.332 1.172 1.00 90.38 111 ASP A C 1
ATOM 836 O O . ASP A 1 111 ? -2.313 5.294 0.877 1.00 90.38 111 ASP A O 1
ATOM 840 N N . ALA A 1 112 ? -1.248 3.430 0.249 1.00 95.94 112 ALA A N 1
ATOM 841 C CA . ALA A 1 112 ? -1.696 3.511 -1.139 1.00 95.94 112 ALA A CA 1
ATOM 842 C C . ALA A 1 112 ? -3.226 3.422 -1.272 1.00 95.94 112 ALA A C 1
ATOM 844 O O . ALA A 1 112 ? -3.821 4.220 -2.000 1.00 95.94 112 ALA A O 1
ATOM 845 N N . ILE A 1 113 ? -3.872 2.491 -0.561 1.00 95.56 113 ILE A N 1
ATOM 846 C CA . ILE A 1 113 ? -5.336 2.356 -0.559 1.00 95.56 113 ILE A CA 1
ATOM 847 C C . ILE A 1 113 ? -5.995 3.615 0.013 1.00 95.56 113 ILE A C 1
ATOM 849 O O . ILE A 1 113 ? -6.908 4.160 -0.612 1.00 95.56 113 ILE A O 1
ATOM 853 N N . GLU A 1 114 ? -5.528 4.098 1.165 1.00 90.19 114 GLU A N 1
ATOM 854 C CA . GLU A 1 114 ? -6.049 5.299 1.828 1.00 90.19 114 GLU A CA 1
ATOM 855 C C . GLU A 1 114 ? -5.898 6.545 0.944 1.00 90.19 114 GLU A C 1
ATOM 857 O O . GLU A 1 114 ? -6.851 7.314 0.773 1.00 90.19 114 GLU A O 1
ATOM 862 N N . THR A 1 115 ? -4.737 6.698 0.303 1.00 94.44 115 THR A N 1
ATOM 863 C CA . THR A 1 115 ? -4.443 7.790 -0.634 1.00 94.44 115 THR A CA 1
ATOM 864 C C . THR A 1 115 ? -5.386 7.765 -1.836 1.00 94.44 115 THR A C 1
ATOM 866 O O . THR A 1 115 ? -5.963 8.796 -2.193 1.00 94.44 115 THR A O 1
ATOM 869 N N . ILE A 1 116 ? -5.590 6.598 -2.459 1.00 95.56 116 ILE A N 1
ATOM 870 C CA . ILE A 1 116 ? -6.511 6.452 -3.595 1.00 95.56 116 ILE A CA 1
ATOM 871 C C . ILE A 1 116 ? -7.946 6.769 -3.166 1.00 95.56 116 ILE A C 1
ATOM 873 O O . ILE A 1 116 ? -8.633 7.523 -3.857 1.00 95.56 116 ILE A O 1
ATOM 877 N N . CYS A 1 117 ? -8.405 6.233 -2.033 1.00 92.00 117 CYS A N 1
ATOM 878 C CA . CYS A 1 117 ? -9.758 6.471 -1.526 1.00 92.00 117 CYS A CA 1
ATOM 879 C C . CYS A 1 117 ? -9.997 7.961 -1.257 1.00 92.00 117 CYS A C 1
ATOM 881 O O . CYS A 1 117 ? -11.000 8.516 -1.703 1.00 92.00 117 CYS A O 1
ATOM 883 N N . THR A 1 118 ? -9.030 8.627 -0.623 1.00 90.75 118 THR A N 1
ATOM 884 C CA . THR A 1 118 ? -9.075 10.069 -0.352 1.00 90.75 118 THR A CA 1
ATOM 885 C C . THR A 1 118 ? -9.137 10.874 -1.647 1.00 90.75 118 THR A C 1
ATOM 887 O O . THR A 1 118 ? -10.037 11.693 -1.821 1.00 90.75 118 THR A O 1
ATOM 890 N N . ARG A 1 119 ? -8.229 10.601 -2.594 1.00 94.06 119 ARG A N 1
ATOM 891 C CA . ARG A 1 119 ? -8.162 11.306 -3.884 1.00 94.06 119 ARG A CA 1
ATOM 892 C C . ARG A 1 119 ? -9.398 11.085 -4.756 1.00 94.06 119 ARG A C 1
ATOM 894 O O . ARG A 1 119 ? -9.751 11.957 -5.540 1.00 94.06 119 ARG A O 1
ATOM 901 N N . THR A 1 120 ? -10.039 9.924 -4.652 1.00 91.31 120 THR A N 1
ATOM 902 C CA . THR A 1 120 ? -11.227 9.571 -5.449 1.00 91.31 120 THR A CA 1
ATOM 903 C C . THR A 1 120 ? -12.546 9.804 -4.711 1.00 91.31 120 THR A C 1
ATOM 905 O O . THR A 1 120 ? -13.603 9.482 -5.251 1.00 91.31 120 THR A O 1
ATOM 908 N N . HIS A 1 121 ? -12.502 10.356 -3.491 1.00 87.19 121 HIS A N 1
ATOM 909 C CA . HIS A 1 121 ? -13.660 10.548 -2.614 1.00 87.19 121 HIS A CA 1
ATOM 910 C C . HIS A 1 121 ? -14.499 9.268 -2.420 1.00 87.19 121 HIS A C 1
ATOM 912 O O . HIS A 1 121 ? -15.731 9.296 -2.409 1.00 87.19 121 HIS A O 1
ATOM 918 N N . ARG A 1 122 ? -13.827 8.122 -2.272 1.00 83.38 122 ARG A N 1
ATOM 919 C CA . ARG A 1 122 ? -14.442 6.815 -1.999 1.00 83.38 122 ARG A CA 1
ATOM 920 C C . ARG A 1 122 ? -14.202 6.408 -0.540 1.00 83.38 122 ARG A C 1
ATOM 922 O O . ARG A 1 122 ? -13.152 6.729 0.012 1.00 83.38 122 ARG A O 1
ATOM 929 N N . PRO A 1 123 ? -15.135 5.682 0.100 1.00 81.38 123 PRO A N 1
ATOM 930 C CA . PRO A 1 123 ? -14.868 5.070 1.398 1.00 81.38 123 PRO A CA 1
ATOM 931 C C . PRO A 1 123 ? -13.831 3.943 1.269 1.00 81.38 123 PRO A C 1
ATOM 933 O O . PRO A 1 123 ? -13.689 3.345 0.200 1.00 81.38 123 PRO A O 1
ATOM 936 N N . LEU A 1 124 ? -13.154 3.602 2.372 1.00 84.44 124 LEU A N 1
ATOM 937 C CA . LEU A 1 124 ? -12.249 2.448 2.405 1.00 84.44 124 LEU A CA 1
ATOM 938 C C . LEU A 1 124 ? -13.001 1.145 2.056 1.00 84.44 124 LEU A C 1
ATOM 940 O O . LEU A 1 124 ? -14.091 0.916 2.595 1.00 84.44 124 LEU A O 1
ATOM 944 N N . PRO A 1 125 ? -12.426 0.253 1.221 1.00 86.44 125 PRO A N 1
ATOM 945 C CA . PRO A 1 125 ? -13.051 -1.019 0.861 1.00 86.44 125 PRO A CA 1
ATOM 946 C C . PRO A 1 125 ? -13.423 -1.861 2.087 1.00 86.44 125 PRO A C 1
ATOM 948 O O . PRO A 1 125 ? -12.670 -1.893 3.061 1.00 86.44 125 PRO A O 1
ATOM 951 N N . SER A 1 126 ? -14.550 -2.589 2.033 1.00 80.19 126 SER A N 1
ATOM 952 C CA . SER A 1 126 ? -15.001 -3.533 3.081 1.00 80.19 126 SER A CA 1
ATOM 953 C C . SER A 1 126 ? -13.893 -4.491 3.533 1.00 80.19 126 SER A C 1
ATOM 955 O O . SER A 1 126 ? -13.704 -4.692 4.728 1.00 80.19 126 SER A O 1
ATOM 957 N N . ALA A 1 127 ? -13.122 -5.001 2.572 1.00 84.69 127 ALA A N 1
ATOM 958 C CA . ALA A 1 127 ? -12.020 -5.938 2.767 1.00 84.69 127 ALA A CA 1
ATOM 959 C C . ALA A 1 127 ? -10.661 -5.277 3.092 1.00 84.69 127 ALA A C 1
ATOM 961 O O . ALA A 1 127 ? -9.630 -5.940 3.010 1.00 84.69 127 ALA A O 1
ATOM 962 N N . HIS A 1 128 ? -10.624 -3.980 3.422 1.00 83.00 128 HIS A N 1
ATOM 963 C CA . HIS A 1 128 ? -9.387 -3.287 3.793 1.00 83.00 128 HIS A CA 1
ATOM 964 C C . HIS A 1 128 ? -8.677 -4.005 4.961 1.00 83.00 128 HIS A C 1
ATOM 966 O O . HIS A 1 128 ? -9.271 -4.106 6.034 1.00 83.00 128 HIS A O 1
ATOM 972 N N . PRO A 1 129 ? -7.422 -4.476 4.796 1.00 75.94 129 PRO A N 1
ATOM 973 C CA . PRO A 1 129 ? -6.761 -5.333 5.786 1.00 75.94 129 PRO A CA 1
ATOM 974 C C . PRO A 1 129 ? -6.051 -4.549 6.899 1.00 75.94 129 PRO A C 1
ATOM 976 O O . PRO A 1 129 ? -5.385 -5.142 7.747 1.00 75.94 129 PRO A O 1
ATOM 979 N N . GLY A 1 130 ? -6.138 -3.218 6.867 1.00 73.50 130 GLY A N 1
ATOM 980 C CA . GLY A 1 130 ? -5.664 -2.333 7.923 1.00 73.50 130 GLY A CA 1
ATOM 981 C C . GLY A 1 130 ? -6.760 -2.030 8.946 1.00 73.50 130 GLY A C 1
ATOM 982 O O . GLY A 1 130 ? -7.948 -2.198 8.650 1.00 73.50 130 GLY A O 1
ATOM 983 N N . PRO A 1 131 ? -6.374 -1.551 10.135 1.00 68.38 131 PRO A N 1
ATOM 984 C CA . PRO A 1 131 ? -7.325 -1.220 11.180 1.00 68.38 131 PRO A CA 1
ATOM 985 C C . PRO A 1 131 ? -8.332 -0.166 10.698 1.00 68.38 131 PRO A C 1
ATOM 987 O O . PRO A 1 131 ? -7.962 0.832 10.084 1.00 68.38 131 PRO A O 1
ATOM 990 N N . ARG A 1 132 ? -9.616 -0.381 10.982 1.00 73.69 132 ARG A N 1
ATOM 991 C CA . ARG A 1 132 ? -10.693 0.542 10.598 1.00 73.69 132 ARG A CA 1
ATOM 992 C C . ARG A 1 132 ? -10.987 1.513 11.725 1.00 73.69 132 ARG A C 1
ATOM 994 O O . ARG A 1 132 ? -11.053 1.096 12.875 1.00 73.69 132 ARG A O 1
ATOM 1001 N N . LEU A 1 133 ? -11.203 2.787 11.409 1.00 83.38 133 LEU A N 1
ATOM 1002 C CA . LEU A 1 133 ? -11.734 3.722 12.396 1.00 83.38 133 LEU A CA 1
ATOM 1003 C C . LEU A 1 133 ? -13.245 3.518 12.538 1.00 83.38 133 LEU A C 1
ATOM 1005 O O . LEU A 1 133 ? -13.982 3.577 11.557 1.00 83.38 133 LEU A O 1
ATOM 1009 N N . GLU A 1 134 ? -13.690 3.285 13.764 1.00 84.75 134 GLU A N 1
ATOM 1010 C CA . GLU A 1 134 ? -15.088 3.271 14.168 1.00 84.75 134 GLU A CA 1
ATOM 1011 C C . GLU A 1 134 ? -15.367 4.554 14.954 1.00 84.75 134 GLU A C 1
ATOM 1013 O O . GLU A 1 134 ? -14.686 4.851 15.936 1.00 84.75 134 GLU A O 1
ATOM 1018 N N . ILE A 1 135 ? -16.342 5.342 14.498 1.00 88.06 135 ILE A N 1
ATOM 1019 C CA . ILE A 1 135 ? -16.740 6.588 15.159 1.00 88.06 135 ILE A CA 1
ATOM 1020 C C . ILE A 1 135 ? -18.092 6.358 15.821 1.00 88.06 135 ILE A C 1
ATOM 1022 O O . ILE A 1 135 ? -19.114 6.280 15.138 1.00 88.06 135 ILE A O 1
ATOM 1026 N N . VAL A 1 136 ? -18.101 6.308 17.149 1.00 90.38 136 VAL A N 1
ATOM 1027 C CA . VAL A 1 136 ? -19.327 6.245 17.945 1.00 90.38 136 VAL A CA 1
ATOM 1028 C C . VAL A 1 136 ? -19.737 7.670 18.291 1.00 90.38 136 VAL A C 1
ATOM 1030 O O . VAL A 1 136 ? -19.012 8.391 18.977 1.00 90.38 136 VAL A O 1
ATOM 1033 N N . LYS A 1 137 ? -20.894 8.101 17.789 1.00 93.25 137 LYS A N 1
ATOM 1034 C CA . LYS A 1 137 ? -21.488 9.387 18.166 1.00 93.25 137 LYS A CA 1
ATOM 1035 C C . LYS A 1 137 ? -22.389 9.183 19.369 1.00 93.25 137 LYS A C 1
ATOM 1037 O O . LYS A 1 137 ? -23.343 8.413 19.289 1.00 93.25 137 LYS A O 1
ATOM 1042 N N . VAL A 1 138 ? -22.105 9.894 20.451 1.00 93.88 138 VAL A N 1
ATOM 1043 C CA . VAL A 1 138 ? -22.835 9.755 21.708 1.00 93.88 138 VAL A CA 1
ATOM 1044 C C . VAL A 1 138 ? -23.405 11.102 22.136 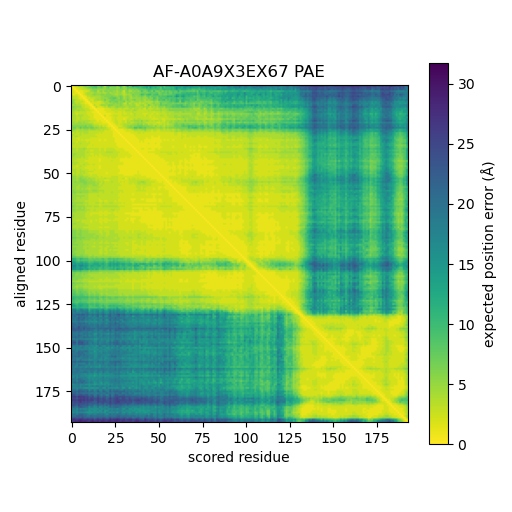1.00 93.88 138 VAL A C 1
ATOM 1046 O O . VAL A 1 138 ? -22.711 12.116 22.102 1.00 93.88 138 VAL A O 1
ATOM 1049 N N . ARG A 1 139 ? -24.688 11.119 22.504 1.00 93.62 139 ARG A N 1
ATOM 1050 C CA . ARG A 1 139 ? -25.375 12.287 23.078 1.00 93.62 139 ARG A CA 1
ATOM 1051 C C . ARG A 1 139 ? -25.257 12.250 24.598 1.00 93.62 139 ARG A C 1
ATOM 1053 O O . ARG A 1 139 ? -25.236 11.163 25.158 1.00 93.62 139 ARG A O 1
ATOM 1060 N N . GLY A 1 140 ? -25.225 13.423 25.226 1.00 90.62 140 GLY A N 1
ATOM 1061 C CA . GLY A 1 140 ? -25.154 13.554 26.683 1.00 90.62 140 GLY A CA 1
ATOM 1062 C C . GLY A 1 140 ? -23.758 13.884 27.206 1.00 90.62 140 GLY A C 1
ATOM 1063 O O . GLY A 1 140 ? -22.817 14.148 26.446 1.00 90.62 140 GLY A O 1
ATOM 1064 N N . GLN A 1 141 ? -23.629 13.907 28.528 1.00 91.44 141 GLN A N 1
ATOM 1065 C CA . GLN A 1 141 ? -22.374 14.171 29.213 1.00 91.44 141 GLN A CA 1
ATOM 1066 C C . GLN A 1 141 ? -21.503 12.914 29.196 1.00 91.44 141 GLN A C 1
ATOM 1068 O O . GLN A 1 141 ? -21.708 11.987 29.976 1.00 91.44 141 GLN A O 1
ATOM 1073 N N . VAL A 1 142 ? -20.519 12.907 28.295 1.00 94.88 142 VAL A N 1
ATOM 1074 C CA . VAL A 1 142 ? -19.562 11.804 28.145 1.00 94.88 142 VAL A CA 1
ATOM 1075 C C . VAL A 1 142 ? -18.312 12.047 28.984 1.00 94.88 142 VAL A C 1
ATOM 1077 O O . VAL A 1 142 ? -17.684 13.104 28.862 1.00 94.88 142 VAL A O 1
ATOM 1080 N N . THR A 1 143 ? -17.927 11.039 29.764 1.00 95.88 143 THR A N 1
ATOM 1081 C CA . THR A 1 143 ? -16.641 10.941 30.464 1.00 95.88 143 THR A CA 1
ATOM 1082 C C . THR A 1 143 ? -15.910 9.712 29.938 1.00 95.88 143 THR A C 1
ATOM 1084 O O . THR A 1 143 ? -16.457 8.616 29.985 1.00 95.88 143 THR A O 1
ATOM 1087 N N . ILE A 1 144 ? -14.690 9.878 29.424 1.00 96.69 144 ILE A N 1
ATOM 1088 C CA . ILE A 1 144 ? -13.836 8.750 29.031 1.00 96.69 144 ILE A CA 1
ATOM 1089 C C . ILE A 1 144 ? -12.947 8.381 30.214 1.00 96.69 144 ILE A C 1
ATOM 1091 O O . ILE A 1 144 ? -12.268 9.242 30.769 1.00 96.69 144 ILE A O 1
ATOM 1095 N N . GLU A 1 145 ? -12.948 7.104 30.580 1.00 97.00 145 GLU A N 1
ATOM 1096 C CA . GLU A 1 145 ? -12.253 6.580 31.765 1.00 97.00 145 GLU A CA 1
ATOM 1097 C C . GLU A 1 145 ? -11.027 5.735 31.394 1.00 97.00 145 GLU A C 1
ATOM 1099 O O . GLU A 1 145 ? -10.297 5.260 32.261 1.00 97.00 145 GLU A O 1
ATOM 1104 N N . VAL A 1 146 ? -10.764 5.584 30.094 1.00 96.50 146 VAL A N 1
ATOM 1105 C CA . VAL A 1 146 ? -9.607 4.863 29.565 1.00 96.50 146 VAL A CA 1
ATOM 1106 C C . VAL A 1 146 ? -8.564 5.819 28.978 1.00 96.50 146 VAL A C 1
ATOM 1108 O O . VAL A 1 146 ? -8.913 6.842 28.379 1.00 96.50 146 VAL A O 1
ATOM 1111 N N . PRO A 1 147 ? -7.262 5.512 29.104 1.00 96.38 147 PRO A N 1
ATOM 1112 C CA . PRO A 1 147 ? -6.224 6.316 28.477 1.00 96.38 147 PRO A CA 1
ATOM 1113 C C . PRO A 1 147 ? -6.255 6.167 26.953 1.00 96.38 147 PRO A C 1
ATOM 1115 O O . PRO A 1 147 ? -6.645 5.132 26.406 1.00 96.38 147 PRO A O 1
ATOM 1118 N N . ARG A 1 148 ? -5.761 7.189 26.245 1.00 93.75 148 ARG A N 1
ATOM 1119 C CA . ARG A 1 148 ? -5.484 7.090 24.807 1.00 93.75 148 ARG A CA 1
ATOM 1120 C C . ARG A 1 148 ? -4.596 5.875 24.532 1.00 93.75 148 ARG A C 1
ATOM 1122 O O . ARG A 1 148 ? -3.648 5.617 25.269 1.00 93.75 148 ARG A O 1
ATOM 1129 N N . SER A 1 149 ? -4.891 5.163 23.454 1.00 92.56 149 SER A N 1
ATOM 1130 C CA . SER A 1 149 ? -4.258 3.901 23.068 1.00 92.56 149 SER A CA 1
ATOM 1131 C C . SER A 1 149 ? -4.616 2.689 23.938 1.00 92.56 149 SER A C 1
ATOM 1133 O O . SER A 1 149 ? -3.985 1.645 23.774 1.00 92.56 149 SER A O 1
ATOM 1135 N N . ALA A 1 150 ? -5.621 2.781 24.819 1.00 95.88 150 ALA A N 1
ATOM 1136 C CA . ALA A 1 150 ? -6.143 1.615 25.528 1.00 95.88 150 ALA A CA 1
ATOM 1137 C C . ALA A 1 150 ? -6.609 0.539 24.539 1.00 95.88 150 ALA A C 1
ATOM 1139 O O . ALA A 1 150 ? -7.359 0.842 23.609 1.00 95.88 150 ALA A O 1
ATOM 1140 N N . LEU A 1 151 ? -6.146 -0.696 24.749 1.00 94.94 151 LEU A N 1
ATOM 1141 C CA . LEU A 1 151 ? -6.617 -1.886 24.047 1.00 94.94 151 LEU A CA 1
ATOM 1142 C C . LEU A 1 151 ? -7.908 -2.358 24.716 1.00 94.94 151 LEU A C 1
ATOM 1144 O O . LEU A 1 151 ? -7.938 -2.499 25.935 1.00 94.94 151 LEU A O 1
ATOM 1148 N N . LEU A 1 152 ? -8.949 -2.578 23.924 1.00 94.19 152 LEU A N 1
ATOM 1149 C CA . LEU A 1 152 ? -10.293 -2.892 24.388 1.00 94.19 152 LEU A CA 1
ATOM 1150 C C . LEU A 1 152 ? -10.813 -4.101 23.625 1.00 94.19 152 LEU A C 1
ATOM 1152 O O . LEU A 1 152 ? -10.638 -4.180 22.408 1.00 94.19 152 LEU A O 1
ATOM 1156 N N . SER A 1 153 ? -11.477 -5.000 24.332 1.00 94.44 153 SER A N 1
ATOM 1157 C CA . SER A 1 153 ? -12.346 -6.030 23.769 1.00 94.44 153 SER A CA 1
ATOM 1158 C C . SER A 1 153 ? -13.775 -5.499 23.677 1.00 94.44 153 SE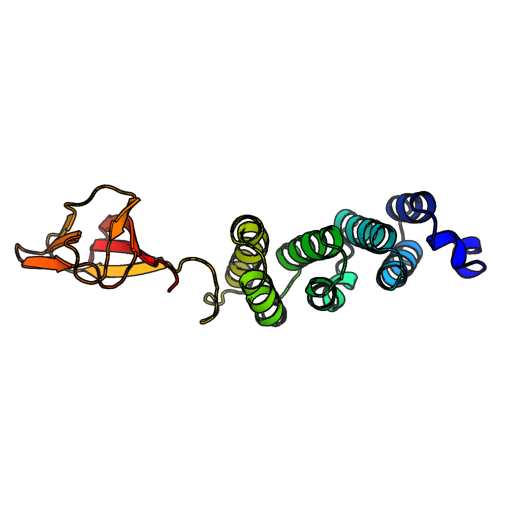R A C 1
ATOM 1160 O O . SER A 1 153 ? -14.152 -4.552 24.373 1.00 94.44 153 SER A O 1
ATOM 1162 N N . ILE A 1 154 ? -14.604 -6.104 22.831 1.00 92.75 154 ILE A N 1
ATOM 1163 C CA . ILE A 1 154 ? -16.038 -5.806 22.802 1.00 92.75 154 ILE A CA 1
ATOM 1164 C C . ILE A 1 154 ? -16.660 -5.938 24.205 1.00 92.75 154 ILE A C 1
ATOM 1166 O O . ILE A 1 154 ? -16.500 -6.950 24.881 1.00 92.75 154 ILE A O 1
ATOM 1170 N N . GLY A 1 155 ? -17.387 -4.907 24.638 1.00 94.94 155 GLY A N 1
ATOM 1171 C CA . GLY A 1 155 ? -18.013 -4.843 25.960 1.00 94.94 155 GLY A CA 1
ATOM 1172 C C . GLY A 1 155 ? -17.137 -4.262 27.074 1.00 94.94 155 GLY A C 1
ATOM 1173 O O . GLY A 1 155 ? -17.671 -4.000 28.149 1.00 94.94 155 GLY A O 1
ATOM 1174 N N . ASP A 1 156 ? -15.847 -4.000 26.834 1.00 97.50 156 ASP A N 1
ATOM 1175 C CA . ASP A 1 156 ? -14.987 -3.355 27.832 1.00 97.50 156 ASP A CA 1
ATOM 1176 C C . ASP A 1 156 ? -15.452 -1.917 28.132 1.00 97.50 156 ASP A C 1
ATOM 1178 O O . ASP A 1 156 ? -15.944 -1.221 27.235 1.00 97.50 156 ASP A O 1
ATOM 1182 N N . PRO A 1 157 ? -15.294 -1.431 29.376 1.00 96.69 157 PRO A N 1
ATOM 1183 C CA . PRO A 1 157 ? -15.679 -0.073 29.736 1.00 96.69 157 PRO A CA 1
ATOM 1184 C C . PRO A 1 157 ? -14.794 0.961 29.027 1.00 96.69 157 PRO A C 1
ATOM 1186 O O . PRO A 1 157 ? -13.573 0.959 29.161 1.00 96.69 157 PRO A O 1
ATOM 1189 N N . LEU A 1 158 ? -15.427 1.879 28.296 1.00 95.81 158 LEU A N 1
ATOM 1190 C CA . LEU A 1 158 ? -14.807 3.088 27.739 1.00 95.81 158 LEU A CA 1
ATOM 1191 C C . LEU A 1 158 ? -14.932 4.279 28.694 1.00 95.81 158 LEU A C 1
ATOM 1193 O O . LEU A 1 158 ? -14.071 5.162 28.716 1.00 95.81 158 LEU A O 1
ATOM 1197 N N . GLY A 1 159 ? -16.030 4.323 29.443 1.00 96.56 159 GLY A N 1
ATOM 1198 C CA . GLY A 1 159 ? -16.351 5.382 30.386 1.00 96.56 159 GLY A CA 1
ATOM 1199 C C . GLY A 1 159 ? -17.850 5.454 30.636 1.00 96.56 159 GLY A C 1
ATOM 1200 O O . GLY A 1 159 ? -18.515 4.420 30.689 1.00 96.56 159 GLY A O 1
ATOM 1201 N N . THR A 1 160 ? -18.398 6.659 30.748 1.00 97.31 160 THR A N 1
ATOM 1202 C CA . T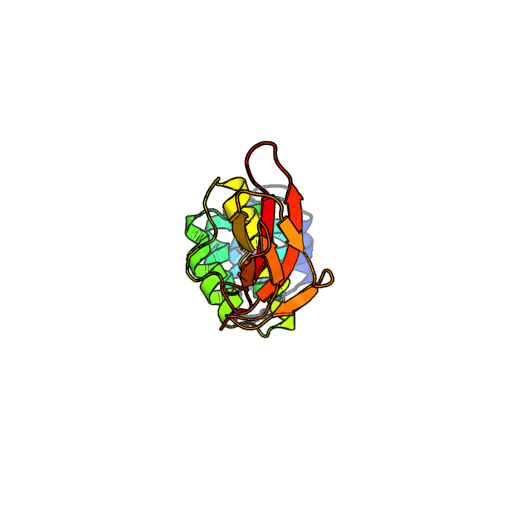HR A 1 160 ? -19.806 6.883 31.095 1.00 97.31 160 THR A CA 1
ATOM 1203 C C . THR A 1 160 ? -20.474 7.950 30.231 1.00 97.31 160 THR A C 1
ATOM 1205 O O . THR A 1 160 ? -19.823 8.845 29.691 1.00 97.31 160 THR A O 1
ATOM 1208 N N . VAL A 1 161 ? -21.796 7.836 30.090 1.00 96.31 161 VAL A N 1
ATOM 1209 C CA . VAL A 1 161 ? -22.688 8.762 29.378 1.00 96.31 161 VAL A CA 1
ATOM 1210 C C . VAL A 1 161 ? -23.895 9.001 30.266 1.00 96.31 161 VAL A C 1
ATOM 1212 O O . VAL A 1 161 ? -24.646 8.068 30.538 1.00 96.31 161 VAL A O 1
ATOM 1215 N N . ASP A 1 162 ? -24.055 10.227 30.762 1.00 95.50 162 ASP A N 1
ATOM 1216 C CA . ASP A 1 162 ? -25.122 10.582 31.713 1.00 95.50 162 ASP A CA 1
ATOM 1217 C C . ASP A 1 162 ? -25.189 9.621 32.924 1.00 95.50 162 ASP A C 1
ATOM 1219 O O . ASP A 1 162 ? -26.255 9.288 33.437 1.00 95.50 162 ASP A O 1
ATOM 1223 N N . GLY A 1 163 ? -24.021 9.138 33.370 1.00 91.50 163 GLY A N 1
ATOM 1224 C CA . GLY A 1 163 ? -23.876 8.182 34.475 1.00 91.50 163 GLY A CA 1
ATOM 1225 C C . GLY A 1 163 ? -24.087 6.707 34.107 1.00 91.50 163 GLY A C 1
ATOM 1226 O O . GLY A 1 163 ? -23.805 5.842 34.933 1.00 91.50 163 GLY A O 1
ATOM 1227 N N . ALA A 1 164 ? -24.528 6.392 32.885 1.00 95.50 164 ALA A N 1
ATOM 1228 C CA . ALA A 1 164 ? -24.631 5.020 32.390 1.00 95.50 164 ALA A CA 1
ATOM 1229 C C . ALA A 1 164 ? -23.310 4.552 31.744 1.00 95.50 164 ALA A C 1
ATOM 1231 O O . ALA A 1 164 ? -22.615 5.371 31.140 1.00 95.50 164 ALA A O 1
ATOM 1232 N N . PRO A 1 165 ? -22.951 3.255 31.815 1.00 96.81 165 PRO A N 1
ATOM 1233 C CA . PRO A 1 165 ? -21.738 2.741 31.182 1.00 96.81 165 PRO A CA 1
ATOM 1234 C C . PRO A 1 165 ? -21.729 2.937 29.662 1.00 96.81 165 PRO A C 1
ATOM 1236 O O . PRO A 1 165 ? -22.668 2.560 28.960 1.00 96.81 165 PRO A O 1
ATOM 1239 N N . LEU A 1 166 ? -20.621 3.464 29.151 1.00 96.31 166 LEU A N 1
ATOM 1240 C CA . LEU A 1 166 ? -20.261 3.448 27.742 1.00 96.31 166 LEU A CA 1
ATOM 1241 C C . LEU A 1 166 ? -19.292 2.295 27.515 1.00 96.31 166 LEU A C 1
ATOM 1243 O O . LEU A 1 166 ? -18.210 2.272 28.099 1.00 96.31 166 LEU A O 1
ATOM 1247 N N . LEU A 1 167 ? -19.677 1.349 26.664 1.00 96.94 167 LEU A N 1
ATOM 1248 C CA . LEU A 1 167 ? -18.901 0.139 26.403 1.00 96.94 167 LEU A CA 1
ATOM 1249 C C . LEU A 1 167 ? -18.310 0.157 24.993 1.00 96.94 167 LEU A C 1
ATOM 1251 O O . LEU A 1 167 ? -18.897 0.722 24.066 1.00 96.94 167 LEU A O 1
ATOM 1255 N N . ALA A 1 168 ? -17.156 -0.482 24.826 1.00 94.75 168 ALA A N 1
ATOM 1256 C CA . ALA A 1 168 ? -16.516 -0.660 23.535 1.00 94.75 168 ALA A CA 1
ATOM 1257 C C . ALA A 1 168 ? -17.414 -1.510 22.611 1.00 94.75 168 ALA A C 1
ATOM 1259 O O . ALA A 1 168 ? -17.742 -2.648 22.947 1.00 94.75 168 ALA A O 1
ATOM 1260 N N . PRO A 1 169 ? -17.812 -1.008 21.428 1.00 92.19 169 PRO A N 1
ATOM 1261 C CA . PRO A 1 169 ? -18.686 -1.737 20.507 1.00 92.19 169 PRO A CA 1
ATOM 1262 C C . PRO A 1 169 ? -17.958 -2.853 19.744 1.00 92.19 169 PRO A C 1
ATOM 1264 O O . PRO A 1 169 ? -18.590 -3.648 19.053 1.00 92.19 169 PRO A O 1
ATOM 1267 N N . CYS A 1 170 ? -16.625 -2.884 19.808 1.00 87.88 170 CYS A N 1
ATOM 1268 C CA . CYS A 1 170 ? -15.783 -3.863 19.137 1.00 87.88 170 CYS A CA 1
ATOM 1269 C C . CYS A 1 170 ? -14.369 -3.879 19.727 1.00 87.88 170 CYS A C 1
ATOM 1271 O O . CYS A 1 170 ? -13.937 -2.906 20.357 1.00 87.88 170 CYS A O 1
ATOM 1273 N N . ASP A 1 171 ? -13.637 -4.951 19.430 1.00 90.12 171 ASP A N 1
ATOM 1274 C CA . ASP A 1 171 ? -12.209 -5.057 19.712 1.00 90.12 171 ASP A CA 1
ATOM 1275 C C . ASP A 1 171 ? -11.465 -3.907 19.027 1.00 90.12 171 ASP A C 1
ATOM 1277 O O . ASP A 1 171 ? -11.527 -3.734 17.803 1.00 90.12 171 ASP A O 1
ATOM 1281 N N . SER A 1 172 ? -10.819 -3.050 19.812 1.00 90.75 172 SER A N 1
ATOM 1282 C CA . SER A 1 172 ? -10.322 -1.770 19.320 1.00 90.75 172 SER A CA 1
ATOM 1283 C C . SER A 1 172 ? -9.221 -1.160 20.184 1.00 90.75 172 SER A C 1
ATOM 1285 O O . SER A 1 172 ? -8.913 -1.610 21.281 1.00 90.75 172 SER A O 1
ATOM 1287 N N . VAL A 1 173 ? -8.597 -0.114 19.648 1.00 93.19 173 VAL A N 1
ATOM 1288 C CA . VAL A 1 173 ? -7.718 0.797 20.374 1.00 93.19 173 VAL A CA 1
ATOM 1289 C C . VAL A 1 173 ? -8.412 2.149 20.477 1.00 93.19 173 VAL A C 1
ATOM 1291 O O . VAL A 1 173 ? -8.775 2.722 19.447 1.00 93.19 173 VAL A O 1
ATOM 1294 N N . PHE A 1 174 ? -8.581 2.684 21.686 1.00 94.75 174 PHE A N 1
ATOM 1295 C CA . PHE A 1 174 ? -9.146 4.024 21.868 1.00 94.75 174 PHE A CA 1
ATOM 1296 C C . PHE A 1 174 ? -8.199 5.099 21.316 1.00 94.75 174 PHE A C 1
ATOM 1298 O O . PHE A 1 174 ? -7.025 5.146 21.680 1.00 94.75 174 PHE A O 1
ATOM 1305 N N . ILE A 1 175 ? -8.692 5.971 20.431 1.00 95.44 175 ILE A N 1
ATOM 1306 C CA . ILE A 1 175 ? -7.867 6.989 19.764 1.00 95.44 175 ILE A CA 1
ATOM 1307 C C . ILE A 1 175 ? -8.110 8.382 20.329 1.00 95.44 175 ILE A C 1
ATOM 1309 O O . ILE A 1 175 ? -7.139 9.078 20.632 1.00 95.44 175 ILE A O 1
ATOM 1313 N N . ALA A 1 176 ? -9.368 8.809 20.405 1.00 94.75 176 ALA A N 1
ATOM 1314 C CA . ALA A 1 176 ? -9.743 10.148 20.851 1.00 94.75 176 ALA A CA 1
ATOM 1315 C C . ALA A 1 176 ? -11.243 10.228 21.149 1.00 94.75 176 ALA A C 1
ATOM 1317 O O . ALA A 1 176 ? -12.026 9.435 20.624 1.00 94.75 176 ALA A O 1
ATOM 1318 N N . ALA A 1 177 ? -11.640 11.219 21.944 1.00 94.50 177 ALA A N 1
ATOM 1319 C CA . ALA A 1 177 ? -13.027 11.631 22.089 1.00 94.50 177 ALA A CA 1
ATOM 1320 C C . ALA A 1 177 ? -13.107 13.151 21.941 1.00 94.50 177 ALA A C 1
ATOM 1322 O O . ALA A 1 177 ? -12.566 13.880 22.770 1.00 94.50 177 ALA A O 1
ATOM 1323 N N . ASP A 1 178 ? -13.776 13.610 20.889 1.00 93.38 178 ASP A N 1
ATOM 1324 C CA . ASP A 1 178 ? -13.898 15.028 20.559 1.00 93.38 178 ASP A CA 1
ATOM 1325 C C . ASP A 1 178 ? -15.355 15.462 20.723 1.00 93.38 178 ASP A C 1
ATOM 1327 O O . ASP A 1 178 ? -16.263 14.829 20.180 1.00 93.38 178 ASP A O 1
ATOM 1331 N N . ARG A 1 179 ? -15.601 16.533 21.482 1.00 90.44 179 ARG A N 1
ATOM 1332 C CA . ARG A 1 179 ? -16.951 17.076 21.676 1.00 90.44 179 ARG A CA 1
ATOM 1333 C C . ARG A 1 179 ? -17.276 18.069 20.561 1.00 90.44 179 ARG A C 1
ATOM 1335 O O . ARG A 1 179 ? -16.592 19.079 20.420 1.00 90.44 179 ARG A O 1
ATOM 1342 N N . ASP A 1 180 ? -18.328 17.786 19.803 1.00 84.75 180 ASP A N 1
ATOM 1343 C CA . ASP A 1 180 ? -18.987 18.741 18.914 1.00 84.75 180 ASP A CA 1
ATOM 1344 C C . ASP A 1 180 ? -20.265 19.299 19.593 1.00 84.75 180 ASP A C 1
ATOM 1346 O O . ASP A 1 180 ? -20.617 18.856 20.692 1.00 84.75 180 ASP A O 1
ATOM 1350 N N . PRO A 1 181 ? -20.935 20.321 19.021 1.00 83.00 181 PRO A N 1
ATOM 1351 C CA . PRO A 1 181 ? -22.095 20.950 19.656 1.00 83.00 181 PRO A CA 1
ATOM 1352 C C . PRO A 1 181 ? -23.275 20.009 19.939 1.00 83.00 181 PRO A C 1
ATOM 1354 O O . PRO A 1 181 ? -24.084 20.316 20.810 1.00 83.00 181 PRO A O 1
ATOM 1357 N N . GLU A 1 182 ? -23.397 18.888 19.222 1.00 86.00 182 GLU A N 1
ATOM 1358 C CA . GLU A 1 182 ? -24.533 17.969 19.347 1.00 86.00 182 GLU A CA 1
ATOM 1359 C C . GLU A 1 182 ? -24.155 16.608 19.950 1.00 86.00 182 GLU A C 1
ATOM 1361 O O . GLU A 1 182 ? -24.992 15.969 20.597 1.00 86.00 182 GLU A O 1
ATOM 1366 N N . HIS A 1 183 ? -22.921 16.143 19.736 1.00 92.38 183 HIS A N 1
ATOM 1367 C CA . HIS A 1 183 ? -22.422 14.809 20.069 1.00 92.38 183 HIS A CA 1
ATOM 1368 C C . HIS A 1 183 ? -20.985 14.861 20.597 1.00 92.38 183 HIS A C 1
ATOM 1370 O O . HIS A 1 183 ? -20.161 15.675 20.194 1.00 92.38 183 HIS A O 1
ATOM 1376 N N . THR A 1 184 ? -20.626 13.890 21.432 1.00 93.94 184 THR A N 1
ATOM 1377 C CA . THR A 1 184 ? -19.224 13.487 21.585 1.00 93.94 184 THR A CA 1
ATOM 1378 C C . THR A 1 184 ? -18.915 12.404 20.554 1.00 93.94 184 THR A C 1
ATOM 1380 O O . THR A 1 184 ? -19.622 11.397 20.470 1.00 93.94 184 THR A O 1
ATOM 1383 N N . ARG A 1 185 ? -17.865 12.603 19.755 1.00 94.25 185 ARG A N 1
ATOM 1384 C CA . ARG A 1 185 ? -17.359 11.644 18.767 1.00 94.25 185 ARG A CA 1
ATOM 1385 C C . ARG A 1 185 ? -16.233 10.836 19.395 1.00 94.25 185 ARG A C 1
ATOM 1387 O O . ARG A 1 185 ? -15.122 11.334 19.537 1.00 94.25 185 ARG A O 1
ATOM 1394 N N . VAL A 1 186 ? -16.517 9.588 19.749 1.00 95.12 186 VAL A N 1
ATOM 1395 C CA . VAL A 1 186 ? -15.523 8.635 20.256 1.00 95.12 186 VAL A CA 1
ATOM 1396 C C . VAL A 1 186 ? -14.934 7.881 19.070 1.00 95.12 186 VAL A C 1
ATOM 1398 O O . VAL A 1 186 ? -15.638 7.149 18.376 1.00 95.12 186 VAL A O 1
ATOM 1401 N N . THR A 1 187 ? -13.646 8.086 18.819 1.00 93.69 187 THR A N 1
ATOM 1402 C CA . THR A 1 187 ? -12.904 7.452 17.730 1.00 93.69 187 THR A CA 1
ATOM 1403 C C . THR A 1 187 ? -12.151 6.242 18.261 1.00 93.69 187 THR A C 1
ATOM 1405 O O . THR A 1 187 ? -11.270 6.355 19.119 1.00 93.69 187 THR A O 1
ATOM 1408 N N . LEU A 1 188 ? -12.477 5.082 17.709 1.00 92.06 188 LEU A N 1
ATOM 1409 C CA . LEU A 1 188 ? -11.869 3.798 18.014 1.00 92.06 188 LEU A CA 1
ATOM 1410 C C . LEU A 1 188 ? -11.175 3.278 16.767 1.00 92.06 188 LEU A C 1
ATOM 1412 O O . LEU A 1 188 ? -11.669 3.436 15.656 1.00 92.06 188 LEU A O 1
ATOM 1416 N N . ARG A 1 189 ? -10.037 2.623 16.935 1.00 89.44 189 ARG A N 1
ATOM 1417 C CA . ARG A 1 189 ? -9.362 1.913 15.859 1.00 89.44 189 ARG A CA 1
ATOM 1418 C C . ARG A 1 189 ? -9.604 0.424 16.041 1.00 89.44 189 ARG A C 1
ATOM 1420 O O . ARG A 1 189 ? -8.976 -0.174 16.906 1.00 89.44 189 ARG A O 1
ATOM 1427 N N . ARG A 1 190 ? -10.492 -0.163 15.241 1.00 86.44 190 ARG A N 1
ATOM 1428 C CA . ARG A 1 190 ? -10.800 -1.596 15.277 1.00 86.44 190 ARG A CA 1
ATOM 1429 C C . ARG A 1 190 ? -9.528 -2.409 15.109 1.00 86.44 190 ARG A C 1
ATOM 1431 O O . ARG A 1 190 ? -8.733 -2.149 14.199 1.00 86.44 190 ARG A O 1
ATOM 1438 N N . LEU A 1 191 ? -9.364 -3.398 15.971 1.00 76.94 191 LEU A N 1
ATOM 1439 C CA . LEU A 1 191 ? -8.431 -4.482 15.740 1.00 76.94 191 LEU A CA 1
ATOM 1440 C C . LEU A 1 191 ? -9.028 -5.338 14.620 1.00 76.94 191 LEU A C 1
ATOM 1442 O O . LEU A 1 191 ? -10.233 -5.588 14.587 1.00 76.94 191 LEU A O 1
ATOM 1446 N N . VAL A 1 192 ? -8.209 -5.678 13.628 1.00 63.12 192 VAL A N 1
ATOM 1447 C CA . VAL A 1 192 ? -8.650 -6.569 12.551 1.00 63.12 192 VAL A CA 1
ATOM 1448 C C . VAL A 1 192 ? -8.824 -7.958 13.180 1.00 63.12 192 VAL A C 1
ATOM 1450 O O . VAL A 1 192 ? -7.896 -8.372 13.879 1.00 63.12 192 VAL A O 1
ATOM 1453 N N . PRO A 1 193 ? -9.969 -8.641 13.000 1.00 52.28 193 PRO A N 1
ATOM 1454 C CA . PRO A 1 193 ? -10.094 -10.044 13.385 1.00 52.28 193 PRO A CA 1
ATOM 1455 C C . PRO A 1 193 ? -9.142 -10.944 12.586 1.00 52.28 193 PRO A C 1
ATOM 1457 O O . PRO A 1 193 ? -8.792 -10.583 11.434 1.00 52.28 193 PRO A O 1
#

InterPro domains:
  IPR004155 PBS lyase HEAT-like repeat [SM00567] (10-39)
  IPR004155 PBS lyase HEAT-like repeat [SM00567] (41-70)
  IPR004155 PBS lyase HEAT-like repeat [SM00567] (72-101)
  IPR011989 Armadillo-like helical [G3DSA:1.25.10.10] (5-126)
  IPR016024 Armadillo-type fold [SSF48371] (13-96)

Foldseek 3Di:
DVVCVVPVCVLVDLVVLLVLLVDDDDVSLVNLLVQCPPPDPSSVLSSLVSCVVVVVLVCAVVLLVQCPPPDPSSNLSSLVSLLVRNEPVSLVSLLVSLVPDPPVPNPSSLSSQVSRCVVHVHDRDPSRQFWDKDKDWAFADDDAPDDQQDFFAFQPFRGDGPNHTDTDNHGWTFHDWPDDPGTIITITTHDGD

Organism: NCBI:txid889268

Nearest PDB structures (foldseek):
  7q1e-assembly1_D  TM=8.119E-01  e=9.497E-04  synthetic construct
  6hwp-assembly1_A  TM=7.866E-01  e=1.187E-03  synthetic construct
  7q1f-assembly1_D  TM=7.798E-01  e=1.187E-03  synthetic construct
  7p0h-assembly2_B  TM=7.897E-01  e=1.660E-03  synthetic construct
  6gwd-assembly1_H  TM=7.876E-01  e=3.625E-03  synthetic construct

pLDDT: mean 90.82, std 7.16, range [52.28, 98.44]

Mean predicted aligned error: 8.42 Å

Secondary structure (DSSP, 8-state):
-HHHHH-GGGGGSHHHHHHHHHS-SHHHHHHHHHHTT-SSHHHHHHHHHHHHHTT-GGGHHHHHHHTT-SSHHHHHHHHHHHHHH--GGGHHHHHHHHHHS-GGG-HHHHHHHHHHHHHTT-PPPTT--SPPEEEEEE-S-EEE-S-TT-EE-TT-EEEEETTEEEE-SSSEEEEEEEE-SS-EEEEEEEPP-

Radius of gyration: 23.29 Å; Cα contacts (8 Å, |Δi|>4): 307; chains: 1; bounding box: 49×33×67 Å

Sequence (193 aa):
MSEVREQPATLDRAEVVGALAKIPGPDAAELLIAALGHRKGTIRWHALYALLSRGQVEVAPRLAKLLLDRDGAVRETAVEGLRRWGTADDLPALVAYAARVATHGRNAPLDAIETICTRTHRPLPSAHPGPRLEIVKVRGQVTIEVPRSALLSIGDPLGTVDGAPLLAPCDSVFIAADRDPEHTRVTLRRLVP

Solvent-accessible surface area (backbone atoms only — not comparable to full-atom values): 10711 Å² total; per-residue (Å²): 112,68,65,49,72,77,36,62,73,53,59,78,37,61,66,52,43,56,48,38,51,74,44,83,61,66,70,33,52,53,54,30,59,56,32,56,72,45,91,50,50,69,40,21,28,50,17,51,52,31,37,61,76,66,65,50,65,86,54,50,91,50,28,65,64,32,59,71,45,92,37,67,66,35,21,55,51,21,37,55,48,35,35,76,62,46,50,80,85,43,42,66,54,41,36,59,43,33,62,71,42,58,78,90,66,22,59,63,35,46,51,21,48,52,45,28,22,62,78,66,76,44,78,79,60,92,74,50,74,58,66,46,80,44,75,49,76,40,69,69,60,70,47,75,75,55,60,76,66,38,78,39,48,60,65,36,77,40,28,31,38,73,85,40,84,34,54,31,92,43,40,22,29,37,63,51,74,49,77,55,100,78,33,34,41,37,36,29,35,32,57,74,129